Protein AF-0000000085180946 (afdb_homodimer)

Foldseek 3Di:
DQPPVLLVVLLVVLLPDAADAQFDKFKDKDWAAQVQADPVQWRDPVSVVSVLCSRVVSNCVRNPLVVLCVVQVKDKDFPDKDKDFDDTHHHGFMKMKIKGFQWDDFFWTWMKMWIDTPRHTGMIMITTMFMADPVGTDTVVVSCVSSVHDDHTDDHDPVSVVVVVVVVPDDPPDDD/DQPPVLLVVLLVVLLPDAADAQFDKFKDKDWAAQVQADPVQWRDPVSVVSVLCSRVVSNCVRNPNVVLCVVQVKDKDFPDKDKDFDDTHHHGFMKMKIKGFQWDDFFWTWMKMWIDTPRHTGMIMITTMFMADPVGTDTVVVSCVSSVHDDHTDDHDPVSVVVVVVVVPDDPPDDD

Radius of gyration: 19.98 Å; Cα contacts (8 Å, |Δi|>4): 692; chains: 2; bounding box: 43×61×45 Å

InterPro domains:
  IPR029069 HotDog domain superfamily [SSF54637] (25-165)
  IPR051490 THEM6/lcsJ thioesterase [PTHR12475] (3-165)

Organism: NCBI:txid2984134

pLDDT: mean 95.55, std 3.57, range [79.5, 98.88]

Structure (mmCIF, N/CA/C/O backbone):
data_AF-0000000085180946-model_v1
#
loop_
_entity.id
_entity.type
_entity.pdbx_description
1 polymer 'Acyl-CoA thioesterase'
#
loop_
_atom_site.group_PDB
_atom_site.id
_atom_site.type_symbol
_atom_site.label_atom_id
_atom_site.label_alt_id
_atom_site.label_comp_id
_atom_site.label_asym_id
_atom_site.label_entity_id
_atom_site.label_seq_id
_atom_site.pdbx_PDB_ins_code
_atom_site.Cartn_x
_atom_site.Cartn_y
_atom_site.Cartn_z
_atom_site.occupancy
_atom_site.B_iso_or_equiv
_atom_site.auth_seq_id
_atom_site.a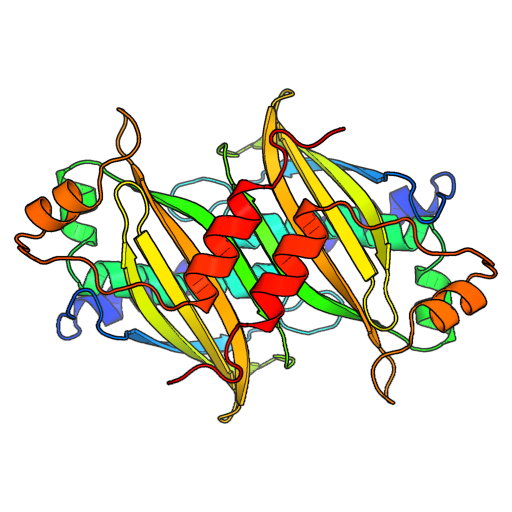uth_comp_id
_atom_site.auth_asym_id
_atom_site.auth_atom_id
_atom_site.pdbx_PDB_model_num
ATOM 1 N N . MET A 1 1 ? 3.531 -6.766 12.969 1 86.31 1 MET A N 1
ATOM 2 C CA . MET A 1 1 ? 4.059 -8.117 12.812 1 86.31 1 MET A CA 1
ATOM 3 C C . MET A 1 1 ? 3.357 -8.844 11.672 1 86.31 1 MET A C 1
ATOM 5 O O . MET A 1 1 ? 2.141 -8.734 11.516 1 86.31 1 MET A O 1
ATOM 9 N N . TYR A 1 2 ? 4.203 -9.57 10.953 1 90.69 2 TYR A N 1
ATOM 10 C CA . TYR A 1 2 ? 3.645 -10.344 9.852 1 90.69 2 TYR A CA 1
ATOM 11 C C . TYR A 1 2 ? 2.785 -11.492 10.375 1 90.69 2 TYR A C 1
ATOM 13 O O . TYR A 1 2 ? 3.109 -12.102 11.391 1 90.69 2 TYR A O 1
ATOM 21 N N . PRO A 1 3 ? 1.676 -11.828 9.75 1 90.44 3 PRO A N 1
ATOM 22 C CA . PRO A 1 3 ? 0.781 -12.867 10.266 1 90.44 3 PRO A CA 1
ATOM 23 C C . PRO A 1 3 ? 1.228 -14.273 9.867 1 90.44 3 PRO A C 1
ATOM 25 O O . PRO A 1 3 ? 0.535 -14.961 9.109 1 90.44 3 PRO A O 1
ATOM 28 N N . PHE A 1 4 ? 2.182 -14.805 10.508 1 88.31 4 PHE A N 1
ATOM 29 C CA . PHE A 1 4 ? 2.824 -16.062 10.148 1 88.31 4 PHE A CA 1
ATOM 30 C C . PHE A 1 4 ? 1.887 -17.234 10.398 1 88.31 4 PHE A C 1
ATOM 32 O O . PHE A 1 4 ? 1.806 -18.156 9.578 1 88.31 4 PHE A O 1
ATOM 39 N N . LEU A 1 5 ? 1.189 -17.188 11.539 1 87.88 5 LEU A N 1
ATOM 40 C CA . LEU A 1 5 ? 0.29 -18.281 11.859 1 87.88 5 LEU A CA 1
ATOM 41 C C . LEU A 1 5 ? -0.871 -18.344 10.875 1 87.88 5 LEU A C 1
ATOM 43 O O . LEU A 1 5 ? -1.225 -19.422 10.391 1 87.88 5 LEU A O 1
ATOM 47 N N . ARG A 1 6 ? -1.476 -17.25 10.523 1 91.12 6 ARG A N 1
ATOM 48 C CA . ARG A 1 6 ? -2.537 -17.188 9.523 1 91.12 6 ARG A CA 1
ATOM 49 C C . ARG A 1 6 ? -2.033 -17.641 8.156 1 91.12 6 ARG A C 1
ATOM 51 O O . ARG A 1 6 ? -2.729 -18.375 7.449 1 91.12 6 ARG A O 1
ATOM 58 N N . MET A 1 7 ? -0.835 -17.203 7.836 1 90.75 7 MET A N 1
ATOM 59 C CA . MET A 1 7 ? -0.252 -17.547 6.543 1 90.75 7 MET A CA 1
ATOM 60 C C . MET A 1 7 ? -0.017 -19.047 6.43 1 90.75 7 MET A C 1
ATOM 62 O O . MET A 1 7 ? -0.354 -19.656 5.414 1 90.75 7 MET A O 1
ATOM 66 N N . THR A 1 8 ? 0.543 -19.625 7.516 1 90.44 8 THR A N 1
ATOM 67 C CA . THR A 1 8 ? 0.804 -21.062 7.523 1 90.44 8 THR A CA 1
ATOM 68 C C . THR A 1 8 ? -0.492 -21.844 7.348 1 90.44 8 THR A C 1
ATOM 70 O O . THR A 1 8 ? -0.536 -22.812 6.59 1 90.44 8 THR A O 1
ATOM 73 N N . LYS A 1 9 ? -1.455 -21.422 8 1 91.31 9 LYS A N 1
ATOM 74 C CA . LYS A 1 9 ? -2.762 -22.062 7.871 1 91.31 9 LYS A CA 1
ATOM 75 C C . LYS A 1 9 ? -3.273 -21.969 6.438 1 91.31 9 LYS A C 1
ATOM 77 O O . LYS A 1 9 ? -3.768 -22.953 5.887 1 91.31 9 LYS A O 1
ATOM 82 N N . GLU A 1 10 ? -3.16 -20.812 5.824 1 89.5 10 GLU A N 1
ATOM 83 C CA . GLU A 1 10 ? -3.645 -20.609 4.461 1 89.5 10 GLU A CA 1
ATOM 84 C C . GLU A 1 10 ? -2.863 -21.453 3.463 1 89.5 10 GLU A C 1
ATOM 86 O O . GLU A 1 10 ? -3.443 -22.016 2.535 1 89.5 10 GLU A O 1
ATOM 91 N N . ILE A 1 11 ? -1.592 -21.516 3.666 1 87.38 11 ILE A N 1
ATOM 92 C CA . ILE A 1 11 ? -0.752 -22.312 2.783 1 87.38 11 ILE A CA 1
ATOM 93 C C . ILE A 1 11 ? -1.135 -23.781 2.906 1 87.38 11 ILE A C 1
ATOM 95 O O . ILE A 1 11 ? -1.273 -24.484 1.9 1 87.38 11 ILE A O 1
ATOM 99 N N . TRP A 1 12 ? -1.367 -24.188 4.113 1 87.25 12 TRP A N 1
ATOM 100 C CA . TRP A 1 12 ? -1.73 -25.562 4.379 1 87.25 12 TRP A CA 1
ATOM 101 C C . TRP A 1 12 ? -3.08 -25.906 3.752 1 87.25 12 TRP A C 1
ATOM 103 O O . TRP A 1 12 ? -3.209 -26.906 3.051 1 87.25 12 TRP A O 1
ATOM 113 N N . THR A 1 13 ? -4.039 -25.094 3.922 1 86.81 13 THR A N 1
ATOM 114 C CA . THR A 1 13 ? -5.379 -25.328 3.393 1 86.81 13 THR A CA 1
ATOM 115 C C . THR A 1 13 ? -5.375 -25.266 1.867 1 86.81 13 THR A C 1
ATOM 117 O O . THR A 1 13 ? -6.066 -26.047 1.209 1 86.81 13 THR A O 1
ATOM 120 N N . SER A 1 14 ? -4.602 -24.406 1.326 1 84.62 14 SER A N 1
ATOM 121 C CA . SER A 1 14 ? -4.57 -24.219 -0.12 1 84.62 14 SER A CA 1
ATOM 122 C C . SER A 1 14 ? -3.807 -25.344 -0.812 1 84.62 14 SER A C 1
ATOM 124 O O . SER A 1 14 ? -4.086 -25.672 -1.967 1 84.62 14 SER A O 1
ATOM 126 N N . SER A 1 15 ? -2.826 -25.875 -0.114 1 80.19 15 SER A N 1
ATOM 127 C CA . SER A 1 15 ? -2.07 -27 -0.669 1 80.19 15 SER A CA 1
ATOM 128 C C . SER A 1 15 ? -2.953 -28.234 -0.848 1 80.19 15 SER A C 1
ATOM 130 O O . SER A 1 15 ? -2.641 -29.109 -1.647 1 80.19 15 SER A O 1
ATOM 132 N N . ARG A 1 16 ? -4.082 -28.266 -0.203 1 84.81 16 ARG A N 1
ATOM 133 C CA . ARG A 1 16 ? -4.996 -29.406 -0.261 1 84.81 16 ARG A CA 1
ATOM 134 C C . ARG A 1 16 ? -6.191 -29.094 -1.158 1 84.81 16 ARG A C 1
ATOM 136 O O . ARG A 1 16 ? -7.023 -29.969 -1.408 1 84.81 16 ARG A O 1
ATOM 143 N N . ALA A 1 17 ? -6.168 -27.891 -1.656 1 88.88 17 ALA A N 1
ATOM 144 C CA . ALA A 1 17 ? -7.285 -27.469 -2.494 1 88.88 17 ALA A CA 1
ATOM 145 C C . ALA A 1 17 ? -7.027 -27.812 -3.961 1 88.88 17 ALA A C 1
ATOM 147 O O . ALA A 1 17 ? -5.902 -28.141 -4.34 1 88.88 17 ALA A O 1
ATOM 148 N N . GLU A 1 18 ? -8.062 -27.844 -4.734 1 92.56 18 GLU A N 1
ATOM 149 C CA . GLU A 1 18 ? -7.941 -28.078 -6.172 1 92.56 18 GLU A CA 1
ATOM 150 C C . GLU A 1 18 ? -7.039 -27.031 -6.824 1 92.56 18 GLU A C 1
ATOM 152 O O . GLU A 1 18 ? -7.098 -25.859 -6.488 1 92.56 18 GLU A O 1
ATOM 157 N N . PRO A 1 19 ? -6.227 -27.484 -7.723 1 94 19 PRO A N 1
ATOM 158 C CA . PRO A 1 19 ? -5.371 -26.531 -8.43 1 94 19 PRO A CA 1
ATOM 159 C C . PRO A 1 19 ? -6.172 -25.484 -9.203 1 94 19 PRO A C 1
ATOM 161 O O . PRO A 1 19 ? -7.305 -25.75 -9.617 1 94 19 PRO A O 1
ATOM 164 N N . LEU A 1 20 ? -5.559 -24.359 -9.375 1 95.94 20 LEU A N 1
ATOM 165 C CA . LEU A 1 20 ? -6.168 -23.266 -10.117 1 95.94 20 LEU A CA 1
ATOM 166 C C . LEU A 1 20 ? -5.391 -22.984 -11.398 1 95.94 20 LEU A C 1
ATOM 168 O O . LEU A 1 20 ? -4.184 -23.234 -11.469 1 95.94 20 LEU A O 1
ATOM 172 N N . GLY A 1 21 ? -6.125 -22.484 -12.406 1 95.12 21 GLY A N 1
ATOM 173 C CA . GLY A 1 21 ? -5.445 -21.922 -13.555 1 95.12 21 GLY A CA 1
ATOM 174 C C . GLY A 1 21 ? -4.766 -20.594 -13.258 1 95.12 21 GLY A C 1
ATOM 175 O O . GLY A 1 21 ? -5.051 -19.969 -12.234 1 95.12 21 GLY A O 1
ATOM 176 N N . ILE A 1 22 ? -3.971 -20.188 -14.141 1 94.5 22 ILE A N 1
ATOM 177 C CA . ILE A 1 22 ? -3.109 -19.031 -13.93 1 94.5 22 ILE A CA 1
ATOM 178 C C . ILE A 1 22 ? -3.963 -17.766 -13.75 1 94.5 22 ILE A C 1
ATOM 180 O O . ILE A 1 22 ? -3.582 -16.859 -13.023 1 94.5 22 ILE A O 1
ATOM 184 N N . THR A 1 23 ? -5.141 -17.688 -14.375 1 96.12 23 THR A N 1
ATOM 185 C CA . THR A 1 23 ? -5.957 -16.484 -14.289 1 96.12 23 THR A CA 1
ATOM 186 C C . THR A 1 23 ? -7.203 -16.734 -13.438 1 96.12 23 THR A C 1
ATOM 188 O O . THR A 1 23 ? -8.133 -15.922 -13.438 1 96.12 23 THR A O 1
ATOM 191 N N . ASP A 1 24 ? -7.309 -17.938 -12.844 1 97.12 24 ASP A N 1
ATOM 192 C CA . ASP A 1 24 ? -8.438 -18.234 -11.961 1 97.12 24 ASP A CA 1
ATOM 193 C C . ASP A 1 24 ? -8.383 -17.391 -10.695 1 97.12 24 ASP A C 1
ATOM 195 O O . ASP A 1 24 ? -7.332 -16.844 -10.344 1 97.12 24 ASP A O 1
ATOM 199 N N . THR A 1 25 ? -9.508 -17.281 -10.031 1 97.88 25 THR A N 1
ATOM 200 C CA . THR A 1 25 ? -9.625 -16.469 -8.82 1 97.88 25 THR A CA 1
ATOM 201 C C . THR A 1 25 ? -9.516 -17.344 -7.57 1 97.88 25 THR A C 1
ATOM 203 O O . THR A 1 25 ? -10.172 -18.375 -7.473 1 97.88 25 THR A O 1
ATOM 206 N N . HIS A 1 26 ? -8.625 -17.016 -6.688 1 97.62 26 HIS A N 1
ATOM 207 C CA . HIS A 1 26 ? -8.57 -17.594 -5.355 1 97.62 26 HIS A CA 1
ATOM 208 C C . HIS A 1 26 ? -9.359 -16.766 -4.352 1 97.62 26 HIS A C 1
ATOM 210 O O . HIS A 1 26 ? -9.18 -15.547 -4.273 1 97.62 26 HIS A O 1
ATOM 216 N N . VAL A 1 27 ? -10.234 -17.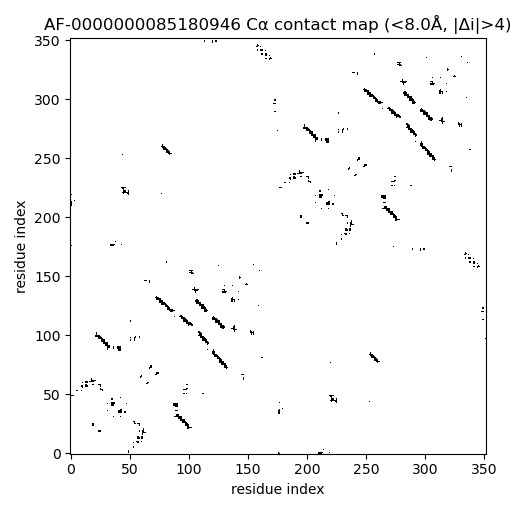422 -3.596 1 97.12 27 VAL A N 1
ATOM 217 C CA . VAL A 1 27 ? -11.047 -16.734 -2.592 1 97.12 27 VAL A CA 1
ATOM 218 C C . VAL A 1 27 ? -10.648 -17.219 -1.195 1 97.12 27 VAL A C 1
ATOM 220 O O . VAL A 1 27 ? -10.539 -18.422 -0.947 1 97.12 27 VAL A O 1
ATOM 223 N N . SER A 1 28 ? -10.344 -16.312 -0.325 1 96.69 28 SER A N 1
ATOM 224 C CA . SER A 1 28 ? -10.047 -16.641 1.064 1 96.69 28 SER A CA 1
ATOM 225 C C . SER A 1 28 ? -10.852 -15.781 2.025 1 96.69 28 SER A C 1
ATOM 227 O O . SER A 1 28 ? -11.375 -14.727 1.636 1 96.69 28 SER A O 1
ATOM 229 N N . HIS A 1 29 ? -10.977 -16.234 3.236 1 97 29 HIS A N 1
ATOM 230 C CA . HIS A 1 29 ? -11.742 -15.562 4.27 1 97 29 HIS A CA 1
ATOM 231 C C . HIS A 1 29 ? -10.906 -15.328 5.523 1 97 29 HIS A C 1
ATOM 233 O O . HIS A 1 29 ? -10.156 -16.219 5.945 1 97 29 HIS A O 1
ATO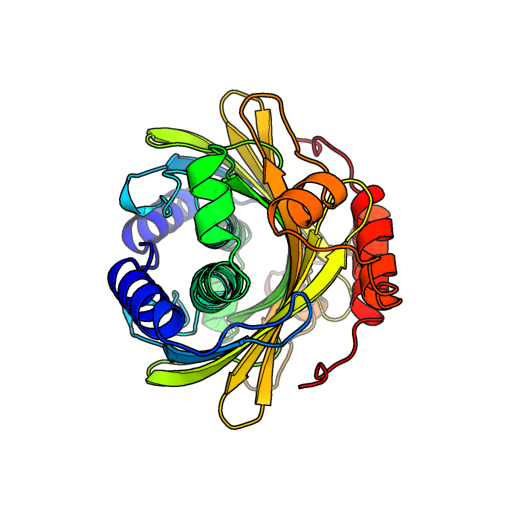M 239 N N . HIS A 1 30 ? -11.047 -14.133 6.02 1 97.5 30 HIS A N 1
ATOM 240 C CA . HIS A 1 30 ? -10.258 -13.766 7.191 1 97.5 30 HIS A CA 1
ATOM 241 C C . HIS A 1 30 ? -11.07 -12.891 8.148 1 97.5 30 HIS A C 1
ATOM 243 O O . HIS A 1 30 ? -12.117 -12.359 7.77 1 97.5 30 HIS A O 1
ATOM 249 N N . ILE A 1 31 ? -10.586 -12.82 9.367 1 97.25 31 ILE A N 1
ATOM 250 C CA . ILE A 1 31 ? -11.18 -11.961 10.383 1 97.25 31 ILE A CA 1
ATOM 251 C C . ILE A 1 31 ? -10.203 -10.844 10.758 1 97.25 31 ILE A C 1
ATOM 253 O O . ILE A 1 31 ? -9 -11.094 10.906 1 97.25 31 ILE A O 1
ATOM 257 N N . CYS A 1 32 ? -10.742 -9.625 10.805 1 97.25 32 CYS A N 1
ATOM 258 C CA . CYS A 1 32 ? -9.945 -8.508 11.289 1 97.25 32 CYS A CA 1
ATOM 259 C C . CYS A 1 32 ? -9.812 -8.555 12.805 1 97.25 32 CYS A C 1
ATOM 261 O O . CYS A 1 32 ? -10.781 -8.312 13.531 1 97.25 32 CYS A O 1
ATOM 263 N N . TRP A 1 33 ? -8.617 -8.797 13.273 1 95.5 33 TRP A N 1
ATOM 264 C CA . TRP A 1 33 ? -8.375 -8.961 14.703 1 95.5 33 TRP A CA 1
ATOM 265 C C . TRP A 1 33 ? -7.902 -7.648 15.32 1 95.5 33 TRP A C 1
ATOM 267 O O . TRP A 1 33 ? -7.488 -6.73 14.609 1 95.5 33 TRP A O 1
ATOM 277 N N . PRO A 1 34 ? -7.863 -7.527 16.672 1 93.75 34 PRO A N 1
ATOM 278 C CA . PRO A 1 34 ? -7.484 -6.281 17.344 1 93.75 34 PRO A CA 1
ATOM 279 C C . PRO A 1 34 ? -6.078 -5.816 16.969 1 93.75 34 PRO A C 1
ATOM 281 O O . PRO A 1 34 ? -5.828 -4.613 16.875 1 93.75 34 PRO A O 1
ATOM 284 N N . TRP A 1 35 ? -5.184 -6.691 16.672 1 91.69 35 TRP A N 1
ATOM 285 C CA . TRP A 1 35 ? -3.799 -6.336 16.375 1 91.69 35 TRP A CA 1
ATOM 286 C C . TRP A 1 35 ? -3.641 -5.914 14.922 1 91.69 35 TRP A C 1
ATOM 288 O O . TRP A 1 35 ? -2.535 -5.59 14.477 1 91.69 35 TRP A O 1
ATOM 298 N N . ASP A 1 36 ? -4.746 -6.008 14.172 1 94 36 ASP A N 1
ATOM 299 C CA . ASP A 1 36 ? -4.742 -5.531 12.797 1 94 36 ASP A CA 1
ATOM 300 C C . ASP A 1 36 ? -5.152 -4.062 12.727 1 94 36 ASP A C 1
ATOM 302 O O . ASP A 1 36 ? -5.145 -3.461 11.648 1 94 36 ASP A O 1
ATOM 306 N N . LEU A 1 37 ? -5.496 -3.467 13.812 1 92.94 37 LEU A N 1
ATOM 307 C CA . LEU A 1 37 ? -6.125 -2.15 13.852 1 92.94 37 LEU A CA 1
ATOM 308 C C . LEU A 1 37 ? -5.086 -1.056 14.062 1 92.94 37 LEU A C 1
ATOM 310 O O . LEU A 1 37 ? -4.02 -1.307 14.625 1 92.94 37 LEU A O 1
ATOM 314 N N . ASP A 1 38 ? -5.387 0.145 13.516 1 91.88 38 ASP A N 1
ATOM 315 C CA . ASP A 1 38 ? -4.52 1.301 13.727 1 91.88 38 ASP A CA 1
ATOM 316 C C . ASP A 1 38 ? -5.066 2.201 14.836 1 91.88 38 ASP A C 1
ATOM 318 O O . ASP A 1 38 ? -5.855 1.757 15.672 1 91.88 38 ASP A O 1
ATOM 322 N N . LEU A 1 39 ? -4.566 3.453 14.914 1 84.62 39 LEU A N 1
ATOM 323 C CA . LEU A 1 39 ? -4.902 4.406 15.969 1 84.62 39 LEU A CA 1
ATOM 324 C C . LEU A 1 39 ? -6.387 4.75 15.938 1 84.62 39 LEU A C 1
ATOM 326 O O . LEU A 1 39 ? -6.965 5.129 16.953 1 84.62 39 LEU A O 1
ATOM 330 N N . TRP A 1 40 ? -7.043 4.637 14.781 1 85.94 40 TRP A N 1
ATOM 331 C CA . TRP A 1 40 ? -8.453 4.965 14.609 1 85.94 40 TRP A CA 1
ATOM 332 C C . TRP A 1 40 ? -9.328 3.723 14.781 1 85.94 40 TRP A C 1
ATOM 334 O O . TRP A 1 40 ? -10.508 3.738 14.438 1 85.94 40 TRP A O 1
ATOM 344 N N . ALA A 1 41 ? -8.734 2.662 15.172 1 89.56 41 ALA A N 1
ATOM 345 C CA . ALA A 1 41 ? -9.414 1.4 15.453 1 89.56 41 ALA A CA 1
ATOM 346 C C . ALA A 1 41 ? -10.047 0.828 14.188 1 89.56 41 ALA A C 1
ATOM 348 O O . ALA A 1 41 ? -11.172 0.311 14.227 1 89.56 41 ALA A O 1
ATOM 349 N N . GLU A 1 42 ? -9.445 1.045 13.148 1 93.81 42 GLU A N 1
ATOM 350 C CA . GLU A 1 42 ? -9.805 0.469 11.852 1 93.81 42 GLU A CA 1
ATOM 351 C C . GLU A 1 42 ? -8.633 -0.293 11.242 1 93.81 42 GLU A C 1
ATOM 353 O O . GLU A 1 42 ? -7.484 -0.106 11.656 1 93.81 42 GLU A O 1
ATOM 358 N N . LEU A 1 43 ? -8.969 -1.146 10.305 1 95.62 43 LEU A N 1
ATOM 359 C CA . LEU A 1 43 ? -7.902 -1.847 9.602 1 95.62 43 LEU A CA 1
ATOM 360 C C . LEU A 1 43 ? -6.945 -0.858 8.945 1 95.62 43 LEU A C 1
ATOM 362 O O . LEU A 1 43 ? -7.363 -0.022 8.141 1 95.62 43 LEU A O 1
ATOM 366 N N . ASN A 1 44 ? -5.711 -0.946 9.328 1 95.19 44 ASN A N 1
ATOM 367 C CA . ASN A 1 44 ? -4.672 -0.066 8.805 1 95.19 44 ASN A CA 1
ATOM 368 C C . ASN A 1 44 ? -4.461 -0.275 7.305 1 95.19 44 ASN A C 1
ATOM 370 O O . ASN A 1 44 ? -4.492 -1.407 6.82 1 95.19 44 ASN A O 1
ATOM 374 N N . ASN A 1 45 ? -4.227 0.868 6.617 1 95.69 45 ASN A N 1
ATOM 375 C CA . ASN A 1 45 ? -4.059 0.785 5.168 1 95.69 45 ASN A CA 1
ATOM 376 C C . ASN A 1 45 ? -2.895 -0.128 4.793 1 95.69 45 ASN A C 1
ATOM 378 O O . ASN A 1 45 ? -2.969 -0.86 3.805 1 95.69 45 ASN A O 1
ATOM 382 N N . GLY A 1 46 ? -1.757 -0.046 5.535 1 97.31 46 GLY A N 1
ATOM 383 C CA . GLY A 1 46 ? -0.645 -0.953 5.305 1 97.31 46 GLY A CA 1
ATOM 384 C C . GLY A 1 46 ? -0.976 -2.398 5.629 1 97.31 46 GLY A C 1
ATOM 385 O O . GLY A 1 46 ? -0.615 -3.307 4.879 1 97.31 46 GLY A O 1
ATOM 386 N N . ARG A 1 47 ? -1.629 -2.572 6.754 1 97.31 47 ARG A N 1
ATOM 387 C CA . ARG A 1 47 ? -2.029 -3.918 7.156 1 97.31 47 ARG A CA 1
ATOM 388 C C . ARG A 1 47 ? -2.947 -4.551 6.113 1 97.31 47 ARG A C 1
ATOM 390 O O . ARG A 1 47 ? -2.889 -5.758 5.883 1 97.31 47 ARG A O 1
ATOM 397 N N . THR A 1 48 ? -3.77 -3.797 5.469 1 98.19 48 THR A N 1
ATOM 398 C CA . THR A 1 48 ? -4.602 -4.289 4.375 1 98.19 48 THR A CA 1
ATOM 399 C C . THR A 1 48 ? -3.756 -5.012 3.334 1 98.19 48 THR A C 1
ATOM 401 O O . THR A 1 48 ? -4.109 -6.105 2.889 1 98.19 48 THR A O 1
ATOM 404 N N . LEU A 1 49 ? -2.623 -4.441 2.93 1 98.19 49 LEU A N 1
ATOM 405 C CA . LEU A 1 49 ? -1.743 -5.062 1.946 1 98.19 49 LEU A CA 1
ATOM 406 C C . LEU A 1 49 ? -1.165 -6.367 2.482 1 98.19 49 LEU A C 1
ATOM 408 O O . LEU A 1 49 ? -1.003 -7.332 1.732 1 98.19 49 LEU A O 1
ATOM 412 N N . THR A 1 50 ? -0.839 -6.363 3.775 1 97.06 50 THR A N 1
ATOM 413 C CA . THR A 1 50 ? -0.341 -7.586 4.398 1 97.06 50 THR A CA 1
ATOM 414 C C . THR A 1 50 ? -1.393 -8.688 4.34 1 97.06 50 THR A C 1
ATOM 416 O O . THR A 1 50 ? -1.069 -9.852 4.074 1 97.06 50 THR A O 1
ATOM 419 N N . LEU A 1 51 ? -2.621 -8.289 4.59 1 97.5 51 LEU A N 1
ATOM 420 C CA . LEU A 1 51 ? -3.693 -9.273 4.508 1 97.5 51 LEU A CA 1
ATOM 421 C C . LEU A 1 51 ? -3.881 -9.758 3.07 1 97.5 51 LEU A C 1
ATOM 423 O O . LEU A 1 51 ? -4.223 -10.914 2.838 1 97.5 51 LEU A O 1
ATOM 427 N N . PHE A 1 52 ? -3.68 -8.891 2.121 1 98.38 52 PHE A N 1
ATOM 428 C CA . PHE A 1 52 ? -3.738 -9.297 0.723 1 98.38 52 PHE A CA 1
ATOM 429 C C . PHE A 1 52 ? -2.721 -10.398 0.437 1 98.38 52 PHE A C 1
ATOM 431 O O . PHE A 1 52 ? -2.941 -11.242 -0.432 1 98.38 52 PHE A O 1
ATOM 438 N N . ASP A 1 53 ? -1.581 -10.445 1.14 1 97.06 53 ASP A N 1
ATOM 439 C CA . ASP A 1 53 ? -0.619 -11.539 1.01 1 97.06 53 ASP A CA 1
ATOM 440 C C . ASP A 1 53 ? -1.271 -12.883 1.313 1 97.06 53 ASP A C 1
ATOM 442 O O . ASP A 1 53 ? -0.909 -13.906 0.72 1 97.06 53 ASP A O 1
ATOM 446 N N . LEU A 1 54 ? -2.23 -12.875 2.23 1 96.44 54 LEU A N 1
ATOM 447 C CA . LEU A 1 54 ? -2.898 -14.109 2.643 1 96.44 54 LEU A CA 1
ATOM 448 C C . LEU A 1 54 ? -3.748 -14.672 1.509 1 96.44 54 LEU A C 1
ATOM 450 O O . LEU A 1 54 ? -4.16 -15.828 1.554 1 96.44 54 LEU A O 1
ATOM 454 N N . GLY A 1 55 ? -4.074 -13.859 0.545 1 96.75 55 GLY A N 1
ATOM 455 C CA . GLY A 1 55 ? -4.738 -14.328 -0.662 1 96.75 55 GLY A CA 1
ATOM 456 C C . GLY A 1 55 ? -3.771 -14.656 -1.782 1 96.75 55 GLY A C 1
ATOM 457 O O . GLY A 1 55 ? -3.91 -15.695 -2.441 1 96.75 55 GLY A O 1
ATOM 458 N N . ARG A 1 56 ? -2.818 -13.852 -1.948 1 95.81 56 ARG A N 1
ATOM 459 C CA . ARG A 1 56 ? -1.922 -13.922 -3.098 1 95.81 56 ARG A CA 1
ATOM 460 C C . ARG A 1 56 ? -0.983 -15.117 -2.988 1 95.81 56 ARG A C 1
ATOM 462 O O . ARG A 1 56 ? -0.686 -15.773 -3.988 1 95.81 56 ARG A O 1
ATOM 469 N N . ILE A 1 57 ? -0.409 -15.367 -1.792 1 94.38 57 ILE A N 1
ATOM 470 C CA . ILE A 1 57 ? 0.585 -16.422 -1.626 1 94.38 57 ILE A CA 1
ATOM 471 C C . ILE A 1 57 ? -0.075 -17.781 -1.808 1 94.38 57 ILE A C 1
ATOM 473 O O . ILE A 1 57 ? 0.396 -18.609 -2.596 1 94.38 57 ILE A O 1
ATOM 477 N N . PRO A 1 58 ? -1.205 -18.031 -1.147 1 95.56 58 PRO A N 1
ATOM 478 C CA . PRO A 1 58 ? -1.901 -19.281 -1.427 1 95.56 58 PRO A CA 1
ATOM 479 C C . PRO A 1 58 ? -2.281 -19.438 -2.898 1 95.56 58 PRO A C 1
ATOM 481 O O . PRO A 1 58 ? -2.248 -20.547 -3.438 1 95.56 58 PRO A O 1
ATOM 484 N N . LEU A 1 59 ? -2.711 -18.359 -3.545 1 96.12 59 LEU A N 1
ATOM 485 C CA . LEU A 1 59 ? -2.979 -18.406 -4.977 1 96.12 59 LEU A CA 1
ATOM 486 C C . LEU A 1 59 ? -1.763 -18.922 -5.738 1 96.12 59 LEU A C 1
ATOM 488 O O . LEU A 1 59 ? -1.889 -19.812 -6.59 1 96.12 59 LEU A O 1
ATOM 492 N N . ALA A 1 60 ? -0.607 -18.391 -5.449 1 93.62 60 ALA A N 1
ATOM 493 C CA . ALA A 1 60 ? 0.634 -18.797 -6.098 1 93.62 60 ALA A CA 1
ATOM 494 C C . ALA A 1 60 ? 0.898 -20.297 -5.871 1 93.62 60 ALA A C 1
ATOM 496 O O . ALA A 1 60 ? 1.372 -20.984 -6.773 1 93.62 60 ALA A O 1
ATOM 497 N N . MET A 1 61 ? 0.55 -20.781 -4.699 1 92.94 61 MET A N 1
ATOM 498 C CA . MET A 1 61 ? 0.726 -22.203 -4.395 1 92.94 61 MET A CA 1
ATOM 499 C C . MET A 1 61 ? -0.24 -23.047 -5.207 1 92.94 61 MET A C 1
ATOM 501 O O . MET A 1 61 ? 0.146 -24.094 -5.742 1 92.94 61 MET A O 1
ATOM 505 N N . ARG A 1 62 ? -1.401 -22.594 -5.312 1 95.5 62 ARG A N 1
ATOM 506 C CA . ARG A 1 62 ? -2.445 -23.375 -5.969 1 95.5 62 ARG A CA 1
ATOM 507 C C . ARG A 1 62 ? -2.199 -23.469 -7.473 1 95.5 62 ARG A C 1
ATOM 509 O O . ARG A 1 62 ? -2.648 -24.406 -8.125 1 95.5 62 ARG A O 1
ATOM 516 N N . ILE A 1 63 ? -1.503 -22.562 -8.016 1 95 63 ILE A N 1
ATOM 517 C CA . ILE A 1 63 ? -1.227 -22.609 -9.445 1 95 63 ILE A CA 1
ATOM 518 C C . ILE A 1 63 ? 0.082 -23.359 -9.688 1 95 63 ILE A C 1
ATOM 520 O O . ILE A 1 63 ? 0.545 -23.469 -10.828 1 95 63 ILE A O 1
ATOM 524 N N . GLY A 1 64 ? 0.797 -23.797 -8.609 1 93.31 64 GLY A N 1
ATOM 525 C CA . GLY A 1 64 ? 1.996 -24.609 -8.719 1 93.31 64 GLY A CA 1
ATOM 526 C C . GLY A 1 64 ? 3.277 -23.797 -8.664 1 93.31 64 GLY A C 1
ATOM 527 O O . GLY A 1 64 ? 4.375 -24.359 -8.766 1 93.31 64 GLY A O 1
ATOM 528 N N . LEU A 1 65 ? 3.162 -22.547 -8.477 1 94.12 65 LEU A N 1
ATOM 529 C CA . LEU A 1 65 ? 4.32 -21.656 -8.508 1 94.12 65 LEU A CA 1
ATOM 530 C C . LEU A 1 65 ? 5.242 -21.922 -7.32 1 94.12 65 LEU A C 1
ATOM 532 O O . LEU A 1 65 ? 6.461 -21.797 -7.434 1 94.12 65 LEU A O 1
ATOM 536 N N . GLY A 1 66 ? 4.676 -22.297 -6.242 1 91.31 66 GLY A N 1
ATOM 537 C CA . GLY A 1 66 ? 5.48 -22.562 -5.062 1 91.31 66 GLY A CA 1
ATOM 538 C C . GLY A 1 66 ? 6.57 -23.594 -5.309 1 91.31 66 GLY A C 1
ATOM 539 O O . GLY A 1 66 ? 7.727 -23.375 -4.941 1 91.31 66 GLY A O 1
ATOM 540 N N . GLY A 1 67 ? 6.176 -24.703 -5.922 1 92.19 67 GLY A N 1
ATOM 541 C CA . GLY A 1 67 ? 7.145 -25.734 -6.254 1 92.19 67 GLY A CA 1
ATOM 542 C C . GLY A 1 67 ? 8.234 -25.25 -7.195 1 92.19 67 GLY A C 1
ATOM 543 O O . GLY A 1 67 ? 9.406 -25.578 -7.016 1 92.19 67 GLY A O 1
ATOM 544 N N . VAL A 1 68 ? 7.891 -24.469 -8.109 1 95.56 68 VAL A N 1
ATOM 545 C CA . VAL A 1 68 ? 8.828 -23.938 -9.094 1 95.56 68 VAL A CA 1
ATOM 546 C C . VAL A 1 68 ? 9.812 -22.984 -8.414 1 95.56 68 VAL A C 1
ATOM 548 O O . VAL A 1 68 ? 11.023 -23.062 -8.648 1 95.56 68 VAL A O 1
ATOM 551 N N . LEU A 1 69 ? 9.273 -22.094 -7.645 1 94.56 69 LEU A N 1
ATOM 552 C CA . LEU A 1 69 ? 10.117 -21.156 -6.922 1 94.56 69 LEU A CA 1
ATOM 553 C C . LEU A 1 69 ? 11.172 -21.875 -6.102 1 94.56 69 LEU A C 1
ATOM 555 O O . LEU A 1 69 ? 12.344 -21.484 -6.098 1 94.56 69 LEU A O 1
ATOM 559 N N . ARG A 1 70 ? 10.797 -22.938 -5.48 1 93.25 70 ARG A N 1
ATOM 560 C CA . ARG A 1 70 ? 11.711 -23.703 -4.637 1 93.25 70 ARG A CA 1
ATOM 561 C C . ARG A 1 70 ? 12.766 -24.406 -5.48 1 93.25 70 ARG A C 1
ATOM 563 O O . ARG A 1 70 ? 13.961 -24.312 -5.191 1 93.25 70 ARG A O 1
ATOM 570 N N . ARG A 1 71 ? 12.359 -25.062 -6.496 1 96.12 71 ARG A N 1
ATOM 571 C CA . ARG A 1 71 ? 13.25 -25.859 -7.336 1 96.12 71 ARG A CA 1
ATOM 572 C C . ARG A 1 71 ? 14.273 -24.969 -8.047 1 96.12 71 ARG A C 1
ATOM 574 O O . ARG A 1 71 ? 15.438 -25.359 -8.195 1 96.12 71 ARG A O 1
ATOM 581 N N . LYS A 1 72 ? 13.836 -23.781 -8.406 1 97.06 72 LYS A N 1
ATOM 582 C CA . LYS A 1 72 ? 14.68 -22.922 -9.227 1 97.06 72 LYS A CA 1
ATOM 583 C C . LYS A 1 72 ? 15.375 -21.859 -8.375 1 97.06 72 LYS A C 1
ATOM 585 O O . LYS A 1 72 ? 16.188 -21.078 -8.875 1 97.06 72 LYS A O 1
ATOM 590 N N . ARG A 1 73 ? 15.031 -21.812 -7.109 1 95 73 ARG A N 1
ATOM 591 C CA . ARG A 1 73 ? 15.547 -20.812 -6.184 1 95 73 ARG A CA 1
ATOM 592 C C . ARG A 1 73 ? 15.156 -19.406 -6.637 1 95 73 ARG A C 1
ATOM 594 O O . ARG A 1 73 ? 16 -18.5 -6.68 1 95 73 ARG A O 1
ATOM 601 N N . TRP A 1 74 ? 13.953 -19.297 -7.133 1 95.88 74 TRP A N 1
ATOM 602 C CA . TRP A 1 74 ? 13.367 -18.016 -7.504 1 95.88 74 TRP A CA 1
ATOM 603 C C . TRP A 1 74 ? 12.57 -17.422 -6.344 1 95.88 74 TRP A C 1
ATOM 605 O O . TRP A 1 74 ? 12.344 -18.094 -5.336 1 95.88 74 TRP A O 1
ATOM 615 N N . ALA A 1 75 ? 12.289 -16.156 -6.406 1 93.44 75 ALA A N 1
ATOM 616 C CA . ALA A 1 75 ? 11.469 -15.453 -5.426 1 93.44 75 ALA A CA 1
ATOM 617 C C . ALA A 1 75 ? 10.477 -14.516 -6.109 1 93.44 75 ALA A C 1
ATOM 619 O O . ALA A 1 75 ? 10.664 -14.148 -7.273 1 93.44 75 ALA A O 1
ATOM 620 N N . ILE A 1 76 ? 9.43 -14.227 -5.406 1 94.38 76 ILE A N 1
ATOM 621 C CA . ILE A 1 76 ? 8.477 -13.234 -5.895 1 94.38 76 ILE A CA 1
ATOM 622 C C . ILE A 1 76 ? 8.719 -11.898 -5.199 1 94.38 76 ILE A C 1
ATOM 624 O O . ILE A 1 76 ? 8.961 -11.852 -3.99 1 94.38 76 ILE A O 1
ATOM 628 N N . THR A 1 77 ? 8.688 -10.852 -5.945 1 94.94 77 THR A N 1
ATOM 629 C CA . THR A 1 77 ? 8.852 -9.516 -5.371 1 94.94 77 THR A CA 1
ATOM 630 C C . THR A 1 77 ? 7.754 -8.578 -5.867 1 94.94 77 THR A C 1
ATOM 632 O O . THR A 1 77 ? 7.172 -8.805 -6.93 1 94.94 77 THR A O 1
ATOM 635 N N . VAL A 1 78 ? 7.418 -7.645 -5.027 1 97.62 78 VAL A N 1
ATOM 636 C CA . VAL A 1 78 ? 6.469 -6.602 -5.391 1 97.62 78 VAL A CA 1
ATOM 637 C C . VAL A 1 78 ? 7.219 -5.375 -5.906 1 97.62 78 VAL A C 1
ATOM 639 O O . VAL A 1 78 ? 8.055 -4.812 -5.199 1 97.62 78 VAL A O 1
ATOM 642 N N . ALA A 1 79 ? 6.91 -4.977 -7.105 1 98.12 79 ALA A N 1
ATOM 643 C CA . ALA A 1 79 ? 7.578 -3.832 -7.723 1 98.12 79 ALA A CA 1
ATOM 644 C C . ALA A 1 79 ? 6.746 -2.562 -7.559 1 98.12 79 ALA A C 1
ATOM 646 O O . ALA A 1 79 ? 7.266 -1.452 -7.684 1 98.12 79 ALA A O 1
ATOM 647 N N . GLY A 1 80 ? 5.477 -2.715 -7.336 1 98.56 80 GLY A N 1
ATOM 648 C CA . GLY A 1 80 ? 4.59 -1.576 -7.152 1 98.56 80 GLY A CA 1
ATOM 649 C C . GLY A 1 80 ? 3.137 -1.972 -6.973 1 98.56 80 GLY A C 1
ATOM 650 O O . GLY A 1 80 ? 2.77 -3.127 -7.203 1 98.56 80 GLY A O 1
ATOM 651 N N . ASN A 1 81 ? 2.354 -1.065 -6.543 1 98.81 81 ASN A N 1
ATOM 652 C CA . ASN A 1 81 ? 0.917 -1.292 -6.426 1 98.81 81 ASN A CA 1
ATOM 653 C C . ASN A 1 81 ? 0.141 0.022 -6.406 1 98.81 81 ASN A C 1
ATOM 655 O O . ASN A 1 81 ? 0.731 1.094 -6.258 1 98.81 81 ASN A O 1
ATOM 659 N N . THR A 1 82 ? -1.087 -0.02 -6.652 1 98.88 82 THR A N 1
ATOM 660 C CA . THR A 1 82 ? -2.053 1.054 -6.441 1 98.88 82 THR A CA 1
ATOM 661 C C . THR A 1 82 ? -3.311 0.523 -5.758 1 98.88 82 THR A C 1
ATOM 663 O O . THR A 1 82 ? -3.844 -0.517 -6.152 1 98.88 82 THR A O 1
ATOM 666 N N . VAL A 1 83 ? -3.713 1.186 -4.719 1 98.81 83 VAL A N 1
ATOM 667 C CA . VAL A 1 83 ? -4.832 0.71 -3.914 1 98.81 83 VAL A CA 1
ATOM 668 C C . VAL A 1 83 ? -5.887 1.81 -3.793 1 98.81 83 VAL A C 1
ATOM 670 O O . VAL A 1 83 ? -5.547 2.99 -3.68 1 98.81 83 VAL A O 1
ATOM 673 N N . ARG A 1 84 ? -7.105 1.417 -3.914 1 98.69 84 ARG A N 1
ATOM 674 C CA . ARG A 1 84 ? -8.266 2.25 -3.617 1 98.69 84 ARG A CA 1
ATOM 675 C C . ARG A 1 84 ? -8.984 1.765 -2.359 1 98.69 84 ARG A C 1
ATOM 677 O O . ARG A 1 84 ? -9.281 0.576 -2.23 1 98.69 84 ARG A O 1
ATOM 684 N N . TYR A 1 85 ? -9.156 2.652 -1.376 1 98.19 85 TYR A N 1
ATOM 685 C CA . TYR A 1 85 ? -9.906 2.373 -0.158 1 98.19 85 TYR A CA 1
ATOM 686 C C . TYR A 1 85 ? -11.242 3.119 -0.155 1 98.19 85 TYR A C 1
ATOM 688 O O . TYR A 1 85 ? -11.281 4.328 -0.397 1 98.19 85 TYR A O 1
ATOM 696 N N . ARG A 1 86 ? -12.336 2.402 0.208 1 96.69 86 ARG A N 1
ATOM 697 C CA . ARG A 1 86 ? -13.625 3.086 0.13 1 96.69 86 ARG A CA 1
ATOM 698 C C . ARG A 1 86 ? -14.453 2.84 1.387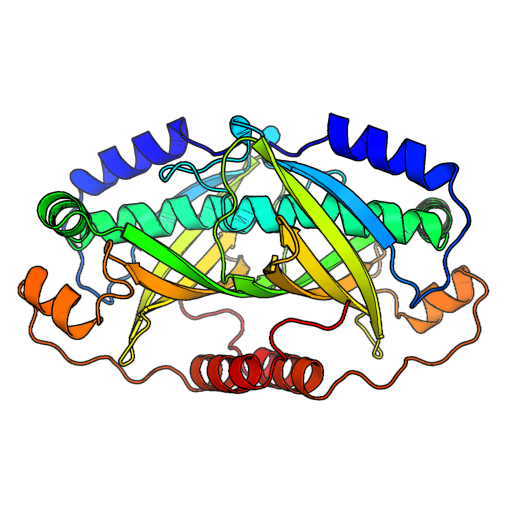 1 96.69 86 ARG A C 1
ATOM 700 O O . ARG A 1 86 ? -15.289 3.664 1.757 1 96.69 86 ARG A O 1
ATOM 707 N N . ARG A 1 87 ? -14.273 1.729 2.049 1 96 87 ARG A N 1
ATOM 708 C CA . ARG A 1 87 ? -15.039 1.415 3.25 1 96 87 ARG A CA 1
ATOM 709 C C . ARG A 1 87 ? -14.125 0.957 4.379 1 96 87 ARG A C 1
ATOM 711 O O . ARG A 1 87 ? -13.102 0.318 4.133 1 96 87 ARG A O 1
ATOM 718 N N . ARG A 1 88 ? -14.594 1.254 5.52 1 94.12 88 ARG A N 1
ATOM 719 C CA . ARG A 1 88 ? -13.82 0.893 6.703 1 94.12 88 ARG A CA 1
ATOM 720 C C . ARG A 1 88 ? -14.023 -0.575 7.062 1 94.12 88 ARG A C 1
ATOM 722 O O . ARG A 1 88 ? -15.102 -1.126 6.863 1 94.12 88 ARG A O 1
ATOM 729 N N . VAL A 1 89 ? -12.961 -1.17 7.469 1 97.38 89 VAL A N 1
ATOM 730 C CA . VAL A 1 89 ? -13 -2.492 8.086 1 97.38 89 VAL A CA 1
ATOM 731 C C . VAL A 1 89 ? -12.656 -2.381 9.562 1 97.38 89 VAL A C 1
ATOM 733 O O . VAL A 1 89 ? -11.664 -1.744 9.93 1 97.38 89 VAL A O 1
ATOM 736 N N . ARG A 1 90 ? -13.523 -2.914 10.414 1 96.25 90 ARG A N 1
ATOM 737 C CA . ARG A 1 90 ? -13.391 -2.727 11.852 1 96.25 90 ARG A CA 1
ATOM 738 C C . ARG A 1 90 ? -13.141 -4.055 12.562 1 96.25 90 ARG A C 1
ATOM 740 O O . ARG A 1 90 ? -13.047 -5.098 11.914 1 96.25 90 ARG A O 1
ATOM 747 N N . MET A 1 91 ? -13 -3.93 13.828 1 96.19 91 MET A N 1
ATOM 748 C CA . MET A 1 91 ? -12.68 -5.082 14.672 1 96.19 91 MET A CA 1
ATOM 749 C C . MET A 1 91 ? -13.719 -6.184 14.5 1 96.19 91 MET A C 1
ATOM 751 O O . MET A 1 91 ? -14.922 -5.922 14.555 1 96.19 91 MET A O 1
ATOM 755 N N . PHE A 1 92 ? -13.227 -7.348 14.148 1 97.12 92 PHE A N 1
ATOM 756 C CA . PHE A 1 92 ? -13.961 -8.609 14.086 1 97.12 92 PHE A CA 1
ATOM 757 C C . PHE A 1 92 ? -14.789 -8.695 12.812 1 97.12 92 PHE A C 1
ATOM 759 O O . PHE A 1 92 ? -15.555 -9.641 12.625 1 97.12 92 PHE A O 1
ATOM 766 N N . ASP A 1 93 ? -14.656 -7.719 12.023 1 98 93 ASP A N 1
ATOM 767 C CA . ASP A 1 93 ? -15.273 -7.871 10.711 1 98 93 ASP A CA 1
ATOM 768 C C . ASP A 1 93 ? -14.727 -9.102 9.984 1 98 93 ASP A C 1
ATOM 770 O O . ASP A 1 93 ? -13.523 -9.367 10.023 1 98 93 ASP A O 1
ATOM 774 N N . ARG A 1 94 ? -15.578 -9.914 9.375 1 98.25 94 ARG A N 1
ATOM 775 C CA . ARG A 1 94 ? -15.18 -10.961 8.445 1 98.25 94 ARG A CA 1
ATOM 776 C C . ARG A 1 94 ? -15.008 -10.406 7.035 1 98.25 94 ARG A C 1
ATOM 778 O O . ARG A 1 94 ? -15.891 -9.711 6.527 1 98.25 94 ARG A O 1
ATOM 785 N N . VAL A 1 95 ? -13.859 -10.695 6.48 1 98.31 95 VAL A N 1
ATOM 786 C CA . VAL A 1 95 ? -13.617 -10.164 5.145 1 98.31 95 VAL A CA 1
ATOM 787 C C . VAL A 1 95 ? -13.344 -11.312 4.176 1 98.31 95 VAL A C 1
ATOM 789 O O . VAL A 1 95 ? -12.836 -12.359 4.574 1 98.31 95 VAL A O 1
ATOM 792 N N . GLU A 1 96 ? -13.797 -11.109 2.992 1 98.44 96 GLU A N 1
ATOM 793 C CA . GLU A 1 96 ? -13.508 -11.977 1.853 1 98.44 96 GLU A CA 1
ATOM 794 C C . GLU A 1 96 ? -12.492 -11.32 0.915 1 98.44 96 GLU A C 1
ATOM 796 O O . GLU A 1 96 ? -12.648 -10.164 0.536 1 98.44 96 GLU A O 1
ATOM 801 N N . ILE A 1 97 ? -11.438 -12.055 0.561 1 98.5 97 ILE A N 1
ATOM 802 C CA . ILE A 1 97 ? -10.406 -11.539 -0.329 1 98.5 97 ILE A CA 1
ATOM 803 C C . ILE A 1 97 ? -10.391 -12.336 -1.629 1 98.5 97 ILE A C 1
ATOM 805 O O . ILE A 1 97 ? -10.312 -13.57 -1.608 1 98.5 97 ILE A O 1
ATOM 809 N N . LEU A 1 98 ? -10.555 -11.648 -2.703 1 98.69 98 LEU A N 1
ATOM 810 C CA . LEU A 1 98 ? -10.422 -12.234 -4.035 1 98.69 98 LEU A CA 1
ATOM 811 C C . LEU A 1 98 ? -9.086 -11.852 -4.664 1 98.69 98 LEU A C 1
ATOM 813 O O . LEU A 1 98 ? -8.727 -10.672 -4.703 1 98.69 98 LEU A O 1
ATOM 817 N N . SER A 1 99 ? -8.352 -12.828 -5.121 1 98.38 99 SER A N 1
ATOM 818 C CA . SER A 1 99 ? -7.039 -12.625 -5.734 1 98.38 99 SER A CA 1
ATOM 819 C C . SER A 1 99 ? -6.945 -13.336 -7.082 1 98.38 99 SER A C 1
ATOM 821 O O . SER A 1 99 ? -7.281 -14.516 -7.195 1 98.38 99 SER A O 1
ATOM 823 N N . ARG A 1 100 ? -6.445 -12.641 -8.086 1 98.12 100 ARG A N 1
ATOM 824 C CA . ARG A 1 100 ? -6.281 -13.266 -9.391 1 98.12 100 ARG A CA 1
ATOM 825 C C . ARG A 1 100 ? -5.18 -12.578 -10.188 1 98.12 100 ARG A C 1
ATOM 827 O O . ARG A 1 100 ? -4.926 -11.383 -10.016 1 98.12 100 ARG A O 1
ATOM 834 N N . CYS A 1 101 ? -4.551 -13.297 -11.047 1 98.12 101 CYS A N 1
ATOM 835 C CA . CYS A 1 101 ? -3.66 -12.75 -12.062 1 98.12 101 CYS A CA 1
ATOM 836 C C . CYS A 1 101 ? -4.453 -12.219 -13.258 1 98.12 101 CYS A C 1
ATOM 838 O O . CYS A 1 101 ? -5.301 -12.922 -13.805 1 98.12 101 CYS A O 1
ATOM 840 N N . ILE A 1 102 ? -4.18 -10.992 -13.664 1 98.12 102 ILE A N 1
ATOM 841 C CA . ILE A 1 102 ? -4.996 -10.445 -14.734 1 98.12 102 ILE A CA 1
ATOM 842 C C . ILE A 1 102 ? -4.16 -10.32 -16.016 1 98.12 102 ILE A C 1
ATOM 844 O O . ILE A 1 102 ? -4.676 -9.93 -17.062 1 98.12 102 ILE A O 1
ATOM 848 N N . GLY A 1 103 ? -2.893 -10.617 -15.977 1 98.25 103 GLY A N 1
ATOM 849 C CA . GLY A 1 103 ? -2.021 -10.602 -17.141 1 98.25 103 GLY A CA 1
ATOM 850 C C . GLY A 1 103 ? -0.567 -10.344 -16.781 1 98.25 103 GLY A C 1
ATOM 851 O O . GLY A 1 103 ? -0.217 -10.227 -15.609 1 98.25 103 GLY A O 1
ATOM 852 N N . TRP A 1 104 ? 0.255 -10.359 -17.75 1 98.31 104 TRP A N 1
ATOM 853 C CA . TRP A 1 104 ? 1.686 -10.117 -17.594 1 98.31 104 TRP A CA 1
ATOM 854 C C . TRP A 1 104 ? 2.275 -9.508 -18.859 1 98.31 104 TRP A C 1
ATOM 856 O O . TRP A 1 104 ? 1.685 -9.609 -19.938 1 98.31 104 TRP A O 1
ATOM 866 N N . ASP A 1 105 ? 3.275 -8.805 -18.734 1 97.69 105 ASP A N 1
ATOM 867 C CA . ASP A 1 105 ? 4.066 -8.344 -19.859 1 97.69 105 ASP A CA 1
ATOM 868 C C . ASP A 1 105 ? 5.441 -9 -19.891 1 97.69 105 ASP A C 1
ATOM 870 O O . ASP A 1 105 ? 5.598 -10.141 -19.438 1 97.69 105 ASP A O 1
ATOM 874 N N . ALA A 1 106 ? 6.422 -8.383 -20.5 1 96.88 106 ALA A N 1
ATOM 875 C CA . ALA A 1 106 ? 7.723 -9.016 -20.688 1 96.88 106 ALA A CA 1
ATOM 876 C C . ALA A 1 106 ? 8.469 -9.156 -19.359 1 96.88 106 ALA A C 1
ATOM 878 O O . ALA A 1 106 ? 9.352 -10 -19.219 1 96.88 106 ALA A O 1
ATOM 879 N N . ARG A 1 107 ? 8.086 -8.344 -18.359 1 97.5 107 ARG A N 1
ATOM 880 C CA . ARG A 1 107 ? 8.906 -8.297 -17.156 1 97.5 107 ARG A CA 1
ATOM 881 C C . ARG A 1 107 ? 8.07 -8.562 -15.906 1 97.5 107 ARG A C 1
ATOM 883 O O . ARG A 1 107 ? 8.578 -9.086 -14.906 1 97.5 107 ARG A O 1
ATOM 890 N N . PHE A 1 108 ? 6.801 -8.156 -15.977 1 98.38 108 PHE A N 1
ATOM 891 C CA . PHE A 1 108 ? 6.027 -8.109 -14.734 1 98.38 108 PHE A CA 1
ATOM 892 C C . PHE A 1 108 ? 4.746 -8.922 -14.867 1 98.38 108 PHE A C 1
ATOM 894 O O . PHE A 1 108 ? 4.242 -9.125 -15.977 1 98.38 108 PHE A O 1
ATOM 901 N N . ILE A 1 109 ? 4.309 -9.445 -13.797 1 98.38 109 ILE A N 1
ATOM 902 C CA . ILE A 1 109 ? 3.01 -10.086 -13.633 1 98.38 109 ILE A CA 1
ATOM 903 C C . ILE A 1 109 ? 2.076 -9.164 -12.844 1 98.38 109 ILE A C 1
ATOM 905 O O . ILE A 1 109 ? 2.451 -8.633 -11.797 1 98.38 109 ILE A O 1
ATOM 909 N N . TYR A 1 110 ? 0.853 -8.969 -13.344 1 98.75 110 TYR A N 1
ATOM 910 C CA . TYR A 1 110 ? -0.102 -8.047 -12.734 1 98.75 110 TYR A CA 1
ATOM 911 C C . TYR A 1 110 ? -1.242 -8.812 -12.07 1 98.75 110 TYR A C 1
ATOM 913 O O . TYR A 1 110 ? -1.888 -9.648 -12.703 1 98.75 110 TYR A O 1
ATOM 921 N N . MET A 1 111 ? -1.455 -8.477 -10.789 1 98.44 111 MET A N 1
ATOM 922 C CA . MET A 1 111 ? -2.494 -9.125 -9.992 1 98.44 111 MET A CA 1
ATOM 923 C C . MET A 1 111 ? -3.533 -8.109 -9.531 1 98.44 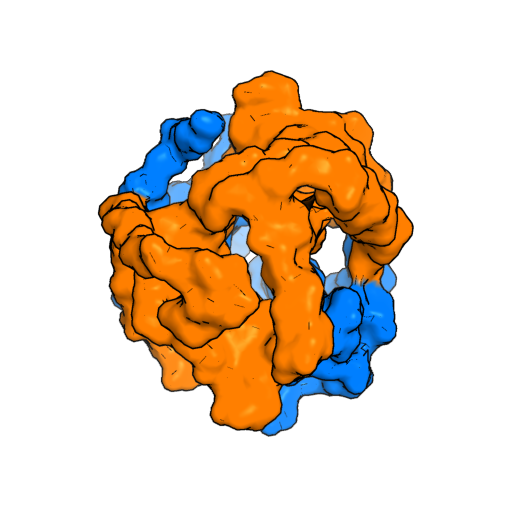111 MET A C 1
ATOM 925 O O . MET A 1 111 ? -3.195 -6.965 -9.227 1 98.44 111 MET A O 1
ATOM 929 N N . GLU A 1 112 ? -4.719 -8.57 -9.516 1 98.56 112 GLU A N 1
ATOM 930 C CA 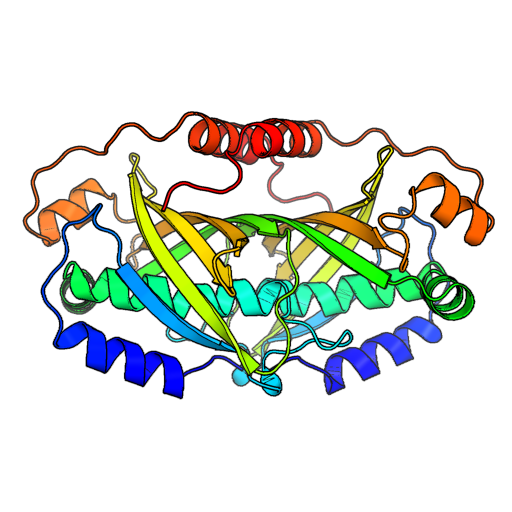. GLU A 1 112 ? -5.84 -7.801 -8.992 1 98.56 112 GLU A CA 1
ATOM 931 C C . GLU A 1 112 ? -6.387 -8.43 -7.711 1 98.56 112 GLU A C 1
ATOM 933 O O . GLU A 1 112 ? -6.66 -9.633 -7.672 1 98.56 112 GLU A O 1
ATOM 938 N N . GLN A 1 113 ? -6.543 -7.664 -6.668 1 98.69 113 GLN A N 1
ATOM 939 C CA . GLN A 1 113 ? -7.09 -8.172 -5.414 1 98.69 113 GLN A CA 1
ATOM 940 C C . GLN A 1 113 ? -8.141 -7.223 -4.844 1 98.69 113 GLN A C 1
ATOM 942 O O . GLN A 1 113 ? -7.996 -6 -4.938 1 98.69 113 GLN A O 1
ATOM 947 N N . SER A 1 114 ? -9.164 -7.734 -4.324 1 98.81 114 SER A N 1
ATOM 948 C CA . SER A 1 114 ? -10.227 -6.957 -3.701 1 98.81 114 SER A CA 1
ATOM 949 C C . SER A 1 114 ? -10.633 -7.547 -2.355 1 98.81 114 SER A C 1
ATOM 951 O O . SER A 1 114 ? -10.539 -8.758 -2.152 1 98.81 114 SER A O 1
ATOM 953 N N . MET A 1 115 ? -10.969 -6.742 -1.442 1 98.81 115 MET A N 1
ATOM 954 C CA . MET A 1 115 ? -11.461 -7.121 -0.12 1 98.81 115 MET A CA 1
ATOM 955 C C . MET A 1 115 ? -12.922 -6.727 0.051 1 98.81 115 MET A C 1
ATOM 957 O O . MET A 1 115 ? -13.312 -5.609 -0.291 1 98.81 115 MET A O 1
ATOM 961 N N . TRP A 1 116 ? -13.703 -7.633 0.578 1 98.75 116 TRP A N 1
ATOM 962 C CA . TRP A 1 116 ? -15.148 -7.449 0.702 1 98.75 116 TRP A CA 1
ATOM 963 C C . TRP A 1 116 ? -15.609 -7.727 2.127 1 98.75 116 TRP A C 1
ATOM 965 O O . TRP A 1 116 ? -15.148 -8.68 2.762 1 98.75 116 TRP A O 1
ATOM 975 N N . ARG A 1 117 ? -16.484 -6.906 2.619 1 98.25 117 ARG A N 1
ATOM 976 C CA . ARG A 1 117 ? -17.141 -7.043 3.914 1 98.25 117 ARG A CA 1
ATOM 977 C C . ARG A 1 117 ? -18.656 -6.938 3.775 1 98.25 117 ARG A C 1
ATOM 979 O O . ARG A 1 117 ? -19.172 -5.898 3.359 1 98.25 117 ARG A O 1
ATOM 986 N N . LYS A 1 118 ? -19.391 -7.988 4.117 1 96.19 118 LYS A N 1
ATOM 987 C CA . LYS A 1 118 ? -20.844 -8.008 4.055 1 96.19 118 LYS A CA 1
ATOM 988 C C . LYS A 1 118 ? -21.344 -7.578 2.676 1 96.19 118 LYS A C 1
ATOM 990 O O . LYS A 1 118 ? -22.219 -6.719 2.562 1 96.19 118 LYS A O 1
ATOM 995 N N . GLY A 1 119 ? -20.641 -8.086 1.697 1 94.88 119 GLY A N 1
ATOM 996 C CA . GLY A 1 119 ? -21.078 -7.898 0.324 1 94.88 119 GLY A CA 1
ATOM 997 C C . GLY A 1 119 ? -20.641 -6.574 -0.269 1 94.88 119 GLY A C 1
ATOM 998 O O . GLY A 1 119 ? -20.875 -6.301 -1.445 1 94.88 119 GLY A O 1
ATOM 999 N N . GLU A 1 120 ? -19.953 -5.727 0.483 1 97.69 120 GLU A N 1
ATOM 1000 C CA . GLU A 1 120 ? -19.453 -4.438 0.005 1 97.69 120 GLU A CA 1
ATOM 1001 C C . GLU A 1 120 ? -17.938 -4.445 -0.143 1 97.69 120 GLU A C 1
ATOM 1003 O O . GLU A 1 120 ? -17.219 -4.883 0.762 1 97.69 120 GLU A O 1
ATOM 1008 N N . CYS A 1 121 ? -17.5 -3.971 -1.29 1 98.62 121 CYS A N 1
ATOM 1009 C CA . CYS A 1 121 ? -16.062 -3.881 -1.501 1 98.62 121 CYS A CA 1
ATOM 1010 C C . CYS A 1 121 ? -15.445 -2.775 -0.646 1 98.62 121 CYS A C 1
ATOM 1012 O O . CYS A 1 121 ? -15.938 -1.643 -0.651 1 98.62 121 CYS A O 1
ATOM 1014 N N . THR A 1 122 ? -14.414 -3.1 0.059 1 98.56 122 THR A N 1
ATOM 1015 C CA . THR A 1 122 ? -13.805 -2.115 0.949 1 98.56 122 THR A CA 1
ATOM 1016 C C . THR A 1 122 ? -12.516 -1.564 0.347 1 98.56 122 THR A C 1
ATOM 1018 O O . THR A 1 122 ? -12.164 -0.403 0.567 1 98.56 122 THR A O 1
ATOM 1021 N N . SER A 1 123 ? -11.766 -2.352 -0.334 1 98.75 123 SER A N 1
ATOM 1022 C CA . SER A 1 123 ? -10.5 -1.941 -0.939 1 98.75 123 SER A CA 1
ATOM 1023 C C . SER A 1 123 ? -10.188 -2.775 -2.176 1 98.75 123 SER A C 1
ATOM 1025 O O . SER A 1 123 ? -10.703 -3.885 -2.332 1 98.75 123 SER A O 1
ATOM 1027 N N . HIS A 1 124 ? -9.5 -2.227 -3.078 1 98.88 124 HIS A N 1
ATOM 1028 C CA . HIS A 1 124 ? -9.133 -2.811 -4.363 1 98.88 124 HIS A CA 1
ATOM 1029 C C . HIS A 1 124 ? -7.695 -2.471 -4.734 1 98.88 124 HIS A C 1
ATOM 1031 O O . HIS A 1 124 ? -7.309 -1.3 -4.73 1 98.88 124 HIS A O 1
ATOM 1037 N N . MET A 1 125 ? -6.906 -3.518 -5.086 1 98.81 125 MET A N 1
ATOM 1038 C CA . MET A 1 125 ? -5.488 -3.299 -5.363 1 98.81 125 MET A CA 1
ATOM 1039 C C . MET A 1 125 ? -5.102 -3.893 -6.711 1 98.81 125 MET A C 1
ATOM 1041 O O . MET A 1 125 ? -5.527 -4.996 -7.055 1 98.81 125 MET A O 1
ATOM 1045 N N . LEU A 1 126 ? -4.438 -3.146 -7.5 1 98.88 126 LEU A N 1
ATOM 1046 C CA . LEU A 1 126 ? -3.621 -3.648 -8.602 1 98.88 126 LEU A CA 1
ATOM 1047 C C . LEU A 1 126 ? -2.16 -3.771 -8.18 1 98.88 126 LEU A C 1
ATOM 1049 O O . LEU A 1 126 ? -1.572 -2.812 -7.676 1 98.88 126 LEU A O 1
ATOM 1053 N N . LEU A 1 127 ? -1.603 -4.93 -8.336 1 98.81 127 LEU A N 1
ATOM 1054 C CA . LEU A 1 127 ? -0.24 -5.215 -7.902 1 98.81 127 LEU A CA 1
ATOM 1055 C C . LEU A 1 127 ? 0.648 -5.566 -9.094 1 98.81 127 LEU A C 1
ATOM 1057 O O . LEU A 1 127 ? 0.257 -6.363 -9.953 1 98.81 127 LEU A O 1
ATOM 1061 N N . ARG A 1 128 ? 1.741 -4.898 -9.219 1 98.81 128 ARG A N 1
ATOM 1062 C CA . ARG A 1 128 ? 2.816 -5.281 -10.125 1 98.81 128 ARG A CA 1
ATOM 1063 C C . ARG A 1 128 ? 3.848 -6.152 -9.414 1 98.81 128 ARG A C 1
ATOM 1065 O O . ARG A 1 128 ? 4.516 -5.699 -8.484 1 98.81 128 ARG A O 1
ATOM 1072 N N . SER A 1 129 ? 3.988 -7.332 -9.844 1 98 129 SER A N 1
ATOM 1073 C CA . SER A 1 129 ? 4.914 -8.273 -9.219 1 98 129 SER A CA 1
ATOM 1074 C C . SER A 1 129 ? 5.926 -8.805 -10.227 1 98 129 SER A C 1
ATOM 1076 O O . SER A 1 129 ? 5.719 -8.695 -11.438 1 98 129 SER A O 1
ATOM 1078 N N . ALA A 1 130 ? 6.996 -9.328 -9.711 1 97.44 130 ALA A N 1
ATOM 1079 C CA . ALA A 1 130 ? 8.016 -9.953 -10.547 1 97.44 130 ALA A CA 1
ATOM 1080 C C . ALA A 1 130 ? 8.578 -11.211 -9.883 1 97.44 130 ALA A C 1
ATOM 1082 O O . ALA A 1 130 ? 8.562 -11.328 -8.656 1 97.44 130 ALA A O 1
ATOM 1083 N N . VAL A 1 131 ? 9 -12.125 -10.672 1 97.06 131 VAL A N 1
ATOM 1084 C CA . VAL A 1 131 ? 9.805 -13.25 -10.211 1 97.06 131 VAL A CA 1
ATOM 1085 C C . VAL A 1 131 ? 11.289 -12.93 -10.391 1 97.06 131 VAL A C 1
ATOM 1087 O O . VAL A 1 131 ? 11.688 -12.398 -11.43 1 97.06 131 VAL A O 1
ATOM 1090 N N . THR A 1 132 ? 12.008 -13.219 -9.391 1 96.12 132 THR A N 1
ATOM 1091 C CA . THR A 1 132 ? 13.422 -12.867 -9.445 1 96.12 132 THR A CA 1
ATOM 1092 C C . THR A 1 132 ? 14.289 -14.086 -9.141 1 96.12 132 THR A C 1
ATOM 1094 O O . THR A 1 132 ? 13.852 -15.016 -8.461 1 96.12 132 THR A O 1
ATOM 1097 N N . SER A 1 133 ? 15.5 -14.109 -9.672 1 96 133 SER A N 1
ATOM 1098 C CA . SER A 1 133 ? 16.609 -15 -9.359 1 96 133 SER A CA 1
ATOM 1099 C C . SER A 1 133 ? 17.844 -14.211 -8.938 1 96 133 SER A C 1
ATOM 1101 O O . SER A 1 133 ? 17.844 -12.984 -8.945 1 96 133 SER A O 1
ATOM 1103 N N . PRO A 1 134 ? 18.875 -14.883 -8.523 1 91.25 134 PRO A N 1
ATOM 1104 C CA . PRO A 1 134 ? 20.109 -14.148 -8.211 1 91.25 134 PRO A CA 1
ATOM 1105 C C . PRO A 1 134 ? 20.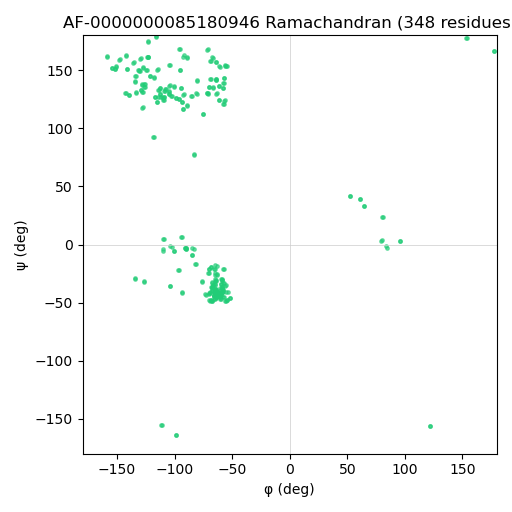625 -13.328 -9.391 1 91.25 134 PRO A C 1
ATOM 1107 O O . PRO A 1 134 ? 21.375 -12.375 -9.203 1 91.25 134 PRO A O 1
ATOM 1110 N N . LYS A 1 135 ? 20.219 -13.688 -10.586 1 93.25 135 LYS A N 1
ATOM 1111 C CA . LYS A 1 135 ? 20.688 -13.016 -11.797 1 93.25 135 LYS A CA 1
ATOM 1112 C C . LYS A 1 135 ? 19.781 -11.852 -12.172 1 93.25 135 LYS A C 1
ATOM 1114 O O . LYS A 1 135 ? 20.047 -11.125 -13.125 1 93.25 135 LYS A O 1
ATOM 1119 N N . GLY A 1 136 ? 18.703 -11.656 -11.438 1 93.88 136 GLY A N 1
ATOM 1120 C CA . GLY A 1 136 ? 17.766 -10.578 -11.742 1 93.88 136 GLY A CA 1
ATOM 1121 C C . GLY A 1 136 ? 16.359 -11.07 -12.008 1 93.88 136 GLY A C 1
ATOM 1122 O O . GLY A 1 136 ? 15.953 -12.125 -11.516 1 93.88 136 GLY A O 1
ATOM 1123 N N . ILE A 1 137 ? 15.602 -10.242 -12.75 1 96.56 137 ILE A N 1
ATOM 1124 C CA . ILE A 1 137 ? 14.203 -10.562 -13.016 1 96.56 137 ILE A CA 1
ATOM 1125 C C . ILE A 1 137 ? 14.117 -11.727 -14 1 96.56 137 ILE A C 1
ATOM 1127 O O . ILE A 1 137 ? 14.852 -11.773 -14.992 1 96.56 137 ILE A O 1
ATOM 1131 N N . VAL A 1 138 ? 13.328 -12.68 -13.648 1 98.12 138 VAL A N 1
ATOM 1132 C CA . VAL A 1 138 ? 13.008 -13.797 -14.531 1 98.12 138 VAL A CA 1
ATOM 1133 C C . VAL A 1 138 ? 11.789 -13.445 -15.383 1 98.12 138 VAL A C 1
ATOM 1135 O O . VAL A 1 138 ? 10.711 -13.164 -14.844 1 98.12 138 VAL A O 1
ATOM 1138 N N . PRO A 1 139 ? 11.93 -13.422 -16.656 1 97.88 139 PRO A N 1
ATOM 1139 C CA . PRO A 1 139 ? 10.773 -13.086 -17.5 1 97.88 139 PRO A CA 1
ATOM 1140 C C . PRO A 1 139 ? 9.586 -14.008 -17.266 1 97.88 139 PRO A C 1
ATOM 1142 O O . PRO A 1 139 ? 9.758 -15.219 -17.078 1 97.88 139 PRO A O 1
ATOM 1145 N N . PRO A 1 140 ? 8.352 -13.477 -17.312 1 97.75 140 PRO A N 1
ATOM 1146 C CA . PRO A 1 140 ? 7.152 -14.289 -17.109 1 97.75 140 PRO A CA 1
ATOM 1147 C C . PRO A 1 140 ? 7.074 -15.477 -18.062 1 97.75 140 PRO A C 1
ATOM 1149 O O . PRO A 1 140 ? 6.578 -16.547 -17.688 1 97.75 140 PRO A O 1
ATOM 1152 N N . SER A 1 141 ? 7.535 -15.336 -19.281 1 97.12 141 SER A N 1
ATOM 1153 C CA . SER A 1 141 ? 7.531 -16.453 -20.219 1 97.12 141 SER A CA 1
ATOM 1154 C C . SER A 1 141 ? 8.328 -17.641 -19.688 1 97.12 141 SER A C 1
ATOM 1156 O O . SER A 1 141 ? 7.941 -18.781 -19.875 1 97.12 141 SER A O 1
ATOM 1158 N N . GLU A 1 142 ? 9.453 -17.344 -19.078 1 97.44 142 GLU A N 1
ATOM 1159 C CA . GLU A 1 142 ? 10.266 -18.391 -18.469 1 97.44 142 GLU A CA 1
ATOM 1160 C C . GLU A 1 142 ? 9.555 -19.016 -17.266 1 97.44 142 GLU A C 1
ATOM 1162 O O . GLU A 1 142 ? 9.641 -20.234 -17.047 1 97.44 142 GLU A O 1
ATOM 1167 N N . VAL A 1 143 ? 8.898 -18.203 -16.469 1 97.75 143 VAL A N 1
ATOM 1168 C CA . VAL A 1 143 ? 8.133 -18.688 -15.328 1 97.75 143 VAL A CA 1
ATOM 1169 C C . VAL A 1 143 ? 7.039 -19.641 -15.812 1 97.75 143 VAL A C 1
ATOM 1171 O O . VAL A 1 143 ? 6.867 -20.734 -15.25 1 97.75 143 VAL A O 1
ATOM 1174 N N . LEU A 1 144 ? 6.297 -19.25 -16.859 1 97.06 144 LEU A N 1
ATOM 1175 C CA . LEU A 1 144 ? 5.227 -20.062 -17.422 1 97.06 144 LEU A CA 1
ATOM 1176 C C . LEU A 1 144 ? 5.77 -21.375 -17.969 1 97.06 144 LEU A C 1
ATOM 1178 O O . LEU A 1 144 ? 5.164 -22.438 -17.766 1 97.06 144 LEU A O 1
ATOM 1182 N N . ALA A 1 145 ? 6.875 -21.281 -18.609 1 97.19 145 ALA A N 1
ATOM 1183 C CA . ALA A 1 145 ? 7.504 -22.5 -19.141 1 97.19 145 ALA A CA 1
ATOM 1184 C C . ALA A 1 145 ? 7.84 -23.469 -18 1 97.19 145 ALA A C 1
ATOM 1186 O O . ALA A 1 145 ? 7.633 -24.672 -18.141 1 97.19 145 ALA A O 1
ATOM 1187 N N . ALA A 1 146 ? 8.359 -22.922 -16.891 1 97.19 146 ALA A N 1
ATOM 1188 C CA . ALA A 1 146 ? 8.727 -23.734 -15.742 1 97.19 146 ALA A CA 1
ATOM 1189 C C . ALA A 1 146 ? 7.492 -24.391 -15.117 1 97.19 146 ALA A C 1
ATOM 1191 O O . ALA A 1 146 ? 7.594 -25.438 -14.461 1 97.19 146 ALA A O 1
ATOM 1192 N N . LEU A 1 147 ? 6.348 -23.766 -15.305 1 96.12 147 LEU A N 1
ATOM 1193 C CA . LEU A 1 147 ? 5.078 -24.297 -14.82 1 96.12 147 LEU A CA 1
ATOM 1194 C C . LEU A 1 147 ? 4.488 -25.297 -15.82 1 96.12 147 LEU A C 1
ATOM 1196 O O . LEU A 1 147 ? 3.447 -25.891 -15.555 1 96.12 147 LEU A O 1
ATOM 1200 N N . GLY A 1 148 ? 5.137 -25.328 -16.984 1 95.94 148 GLY A N 1
ATOM 1201 C CA . GLY A 1 148 ? 4.652 -26.203 -18.047 1 95.94 148 GLY A CA 1
ATOM 1202 C C . GLY A 1 148 ? 3.48 -25.625 -18.812 1 95.94 148 GLY A C 1
ATOM 1203 O O . GLY A 1 148 ? 2.654 -26.375 -19.344 1 95.94 148 GLY A O 1
ATOM 1204 N N . LEU A 1 149 ? 3.441 -24.375 -18.734 1 94.25 149 LEU A N 1
ATOM 1205 C CA . LEU A 1 149 ? 2.314 -23.703 -19.391 1 94.25 149 LEU A CA 1
ATOM 1206 C C . LEU A 1 149 ? 2.75 -23.047 -20.688 1 94.25 149 LEU A C 1
ATOM 1208 O O . LEU A 1 149 ? 3.848 -22.484 -20.766 1 94.25 149 LEU A O 1
ATOM 1212 N N . VAL A 1 150 ? 1.947 -23.203 -21.672 1 92.31 150 VAL A N 1
ATOM 1213 C CA . VAL A 1 150 ? 2.113 -22.484 -22.938 1 92.31 150 VAL A CA 1
ATOM 1214 C C . VAL A 1 150 ? 0.896 -21.609 -23.188 1 92.31 150 VAL A C 1
ATOM 1216 O O . VAL A 1 150 ? -0.136 -22.078 -23.672 1 92.31 150 VAL A O 1
ATOM 1219 N N . THR A 1 151 ? 1.012 -20.422 -22.75 1 92.81 151 THR A N 1
ATOM 1220 C CA . THR A 1 151 ? -0.116 -19.5 -22.875 1 92.81 151 THR A CA 1
ATOM 1221 C C . THR A 1 151 ? 0.37 -18.078 -23.062 1 92.81 151 THR A C 1
ATOM 1223 O O . THR A 1 151 ? 1.562 -17.797 -22.922 1 92.81 151 THR A O 1
ATOM 1226 N N . THR A 1 152 ? -0.481 -17.266 -23.578 1 94.69 152 THR A N 1
ATOM 1227 C CA . THR A 1 152 ? -0.219 -15.844 -23.719 1 94.69 152 THR A CA 1
ATOM 1228 C C . THR A 1 152 ? -0.995 -15.039 -22.672 1 94.69 152 THR A C 1
ATOM 1230 O O . THR A 1 152 ? -2.014 -15.508 -22.172 1 94.69 152 THR A O 1
ATOM 1233 N N . SER A 1 153 ? -0.453 -13.875 -22.375 1 97.25 153 SER A N 1
ATOM 1234 C CA . SER A 1 153 ? -1.127 -13.031 -21.391 1 97.25 153 SER A CA 1
ATOM 1235 C C . SER A 1 153 ? -2.473 -12.539 -21.906 1 97.25 153 SER A C 1
ATOM 1237 O O . SER A 1 153 ? -2.584 -12.141 -23.078 1 97.25 153 SER A O 1
ATOM 1239 N N . PRO A 1 154 ? -3.525 -12.602 -21.109 1 96.88 154 PRO A N 1
ATOM 1240 C CA . PRO A 1 154 ? -4.699 -11.805 -21.469 1 96.88 154 PRO A CA 1
ATOM 1241 C C . PRO A 1 154 ? -4.371 -10.328 -21.672 1 96.88 154 PRO A C 1
ATOM 1243 O O . PRO A 1 154 ? -3.369 -9.836 -21.141 1 96.88 154 PRO A O 1
ATOM 1246 N N . ASP A 1 155 ? -5.176 -9.664 -22.484 1 97.38 155 ASP A N 1
ATOM 1247 C CA . ASP A 1 155 ? -5.043 -8.211 -22.547 1 97.38 155 ASP A CA 1
ATOM 1248 C C . ASP A 1 155 ? -5.316 -7.566 -21.188 1 97.38 155 ASP A C 1
ATOM 1250 O O . ASP A 1 155 ? -6.352 -7.824 -20.578 1 97.38 155 ASP A O 1
ATOM 1254 N N . LEU A 1 156 ? -4.371 -6.809 -20.734 1 97.88 156 LEU A N 1
ATOM 1255 C CA . LEU A 1 156 ? -4.621 -6.07 -19.5 1 97.88 156 LEU A CA 1
ATOM 1256 C C . LEU A 1 156 ? -5.789 -5.105 -19.672 1 97.88 156 LEU A C 1
ATOM 1258 O O . LEU A 1 156 ? -5.926 -4.469 -20.719 1 97.88 156 LEU A O 1
ATOM 1262 N N . PRO A 1 157 ? -6.664 -5.051 -18.688 1 97.38 157 PRO A N 1
ATOM 1263 C CA . PRO A 1 157 ? -7.73 -4.051 -18.781 1 97.38 157 PRO A CA 1
ATOM 1264 C C . PRO A 1 157 ? -7.195 -2.629 -18.938 1 97.38 157 PRO A C 1
ATOM 1266 O O . PRO A 1 157 ? -6.086 -2.326 -18.484 1 97.38 157 PRO A O 1
ATOM 1269 N N . SER A 1 158 ? -7.965 -1.714 -19.547 1 97.75 158 SER A N 1
ATOM 1270 C CA . SER A 1 158 ? -7.535 -0.357 -19.859 1 97.75 158 SER A CA 1
ATOM 1271 C C . SER A 1 158 ? -7.113 0.401 -18.609 1 97.75 158 SER A C 1
ATOM 1273 O O . SER A 1 158 ? -6.141 1.161 -18.641 1 97.75 158 SER A O 1
ATOM 1275 N N . TRP A 1 159 ? -7.797 0.21 -17.516 1 98 159 TRP A N 1
ATOM 1276 C CA . TRP A 1 159 ? -7.484 0.931 -16.297 1 98 159 TRP A CA 1
ATOM 1277 C C . TRP A 1 159 ? -6.133 0.494 -15.734 1 98 159 TRP A C 1
ATOM 1279 O O . TRP A 1 159 ? -5.391 1.307 -15.172 1 98 159 TRP A O 1
ATOM 1289 N N . ALA A 1 160 ? -5.777 -0.806 -15.844 1 98.5 160 ALA A N 1
ATOM 1290 C CA . ALA A 1 160 ? -4.465 -1.29 -15.43 1 98.5 160 ALA A CA 1
ATOM 1291 C C . ALA A 1 160 ? -3.361 -0.699 -16.312 1 98.5 160 ALA A C 1
ATOM 1293 O O . ALA A 1 160 ? -2.32 -0.271 -15.797 1 98.5 160 ALA A O 1
ATOM 1294 N N . ARG A 1 161 ? -3.631 -0.624 -17.625 1 98.56 161 ARG A N 1
ATOM 1295 C CA . ARG A 1 161 ? -2.666 -0.026 -18.547 1 98.56 161 ARG A CA 1
ATOM 1296 C C . ARG A 1 161 ? -2.473 1.457 -18.234 1 98.56 161 ARG A C 1
ATOM 1298 O O . ARG A 1 161 ? -1.363 1.981 -18.375 1 98.56 161 ARG A O 1
ATOM 1305 N N . ALA A 1 162 ? -3.57 2.111 -17.906 1 98.69 162 ALA A N 1
ATOM 1306 C CA . ALA A 1 162 ? -3.486 3.525 -17.547 1 98.69 162 ALA A CA 1
ATOM 1307 C C . ALA A 1 162 ? -2.592 3.73 -16.328 1 98.69 162 ALA A C 1
ATOM 1309 O O . ALA A 1 162 ? -1.777 4.656 -16.297 1 98.69 162 ALA A O 1
ATOM 1310 N N . TRP A 1 163 ? -2.729 2.846 -15.328 1 98.75 163 TRP A N 1
ATOM 1311 C CA . TRP A 1 163 ? -1.875 2.947 -14.148 1 98.75 163 TRP A CA 1
ATOM 1312 C C . TRP A 1 163 ? -0.415 2.697 -14.508 1 98.75 163 TRP A C 1
ATOM 1314 O O . TRP A 1 163 ? 0.479 3.396 -14.023 1 98.75 163 TRP A O 1
ATOM 1324 N N . ILE A 1 164 ? -0.205 1.677 -15.312 1 98.62 164 ILE A N 1
ATOM 1325 C CA . ILE A 1 164 ? 1.155 1.342 -15.719 1 98.62 164 ILE A CA 1
ATOM 1326 C C . ILE A 1 164 ? 1.798 2.545 -16.406 1 98.62 164 ILE A C 1
ATOM 1328 O O . ILE A 1 164 ? 2.939 2.902 -16.109 1 98.62 164 ILE A O 1
ATOM 1332 N N . ALA A 1 165 ? 1.086 3.178 -17.281 1 98.44 165 ALA A N 1
ATOM 1333 C CA . ALA A 1 165 ? 1.575 4.355 -18 1 98.44 165 ALA A CA 1
ATOM 1334 C C . ALA A 1 165 ? 1.837 5.512 -17.047 1 98.44 165 ALA A C 1
ATOM 1336 O O . ALA A 1 165 ? 2.861 6.188 -17.141 1 98.44 165 ALA A O 1
ATOM 1337 N N . ALA A 1 166 ? 0.939 5.781 -16.141 1 98.56 166 ALA A N 1
ATOM 1338 C CA . ALA A 1 166 ? 1.096 6.855 -15.156 1 98.56 166 ALA A CA 1
ATOM 1339 C C . ALA A 1 166 ? 2.316 6.617 -14.273 1 98.56 166 ALA A C 1
ATOM 1341 O O . ALA A 1 166 ? 3.088 7.543 -14.008 1 98.56 166 ALA A O 1
ATOM 1342 N N . ASP A 1 167 ? 2.479 5.371 -13.844 1 98.19 167 ASP A N 1
ATOM 1343 C CA . ASP A 1 167 ? 3.594 5.039 -12.961 1 98.19 167 ASP A CA 1
ATOM 1344 C C . ASP A 1 167 ? 4.93 5.238 -13.672 1 98.19 167 ASP A C 1
ATOM 1346 O O . ASP A 1 167 ? 5.938 5.543 -13.031 1 98.19 167 ASP A O 1
ATOM 1350 N N . ALA A 1 168 ? 4.93 5.02 -14.984 1 97.62 168 ALA A N 1
ATOM 1351 C CA . ALA A 1 168 ? 6.148 5.188 -15.773 1 97.62 168 ALA A CA 1
ATOM 1352 C C . ALA A 1 168 ? 6.594 6.648 -15.781 1 97.62 168 ALA A C 1
ATOM 1354 O O . ALA A 1 168 ? 7.766 6.941 -16.016 1 97.62 168 ALA A O 1
ATOM 1355 N N . GLU A 1 169 ? 5.707 7.598 -15.508 1 97.38 169 GLU A N 1
ATOM 1356 C CA . GLU A 1 169 ? 6.02 9.023 -15.508 1 97.38 169 GLU A CA 1
ATOM 1357 C C . GLU A 1 169 ? 6.66 9.453 -14.195 1 97.38 169 GLU A C 1
ATOM 1359 O O . GLU A 1 169 ? 7.223 10.547 -14.094 1 97.38 169 GLU A O 1
ATOM 1364 N N . ARG A 1 170 ? 6.516 8.641 -13.227 1 96.88 170 ARG A N 1
ATOM 1365 C CA . ARG A 1 170 ? 6.996 8.984 -11.891 1 96.88 170 ARG A CA 1
ATOM 1366 C C . ARG A 1 170 ? 8.508 9.148 -11.875 1 96.88 170 ARG A C 1
ATOM 1368 O O . ARG A 1 170 ? 9.234 8.289 -12.383 1 96.88 170 ARG A O 1
ATOM 1375 N N . PRO A 1 171 ? 8.969 10.289 -11.297 1 96.44 171 PRO A N 1
ATOM 1376 C CA . PRO A 1 171 ? 10.43 10.438 -11.211 1 96.44 171 PRO A CA 1
ATOM 1377 C C . PRO A 1 171 ? 11.07 9.383 -10.312 1 96.44 171 PRO A C 1
ATOM 1379 O O . PRO A 1 171 ? 10.5 8.992 -9.297 1 96.44 171 PRO A O 1
ATOM 1382 N N . TRP A 1 172 ? 12.242 8.93 -10.719 1 96.94 172 TRP A N 1
ATOM 1383 C CA . TRP A 1 172 ? 13.016 8.008 -9.898 1 96.94 172 TRP A CA 1
ATOM 1384 C C . TRP A 1 172 ? 14.508 8.305 -10.008 1 96.94 172 TRP A C 1
ATOM 1386 O O . TRP A 1 172 ? 15.062 8.359 -11.109 1 96.94 172 TRP A O 1
ATOM 1396 N N . PRO A 1 173 ? 15.25 8.43 -8.883 1 96.56 173 PRO A N 1
ATOM 1397 C CA . PRO A 1 173 ? 14.641 8.547 -7.559 1 96.56 173 PRO A CA 1
ATOM 1398 C C . PRO A 1 173 ? 13.906 9.867 -7.363 1 96.56 173 PRO A C 1
ATOM 1400 O O . PRO A 1 173 ? 14.094 10.805 -8.141 1 96.56 173 PRO A O 1
ATOM 1403 N N . PRO A 1 174 ? 12.969 9.82 -6.391 1 96.12 174 PRO A N 1
ATOM 1404 C CA . PRO A 1 174 ? 12.305 11.094 -6.098 1 96.12 174 PRO A CA 1
ATOM 1405 C C . PRO A 1 174 ? 13.266 12.148 -5.543 1 96.12 174 PRO A C 1
ATOM 1407 O O . PRO A 1 174 ? 14.344 11.805 -5.055 1 96.12 174 PRO A O 1
ATOM 1410 N N . GLU A 1 175 ? 12.906 13.414 -5.691 1 89.69 175 GLU A N 1
ATOM 1411 C CA . GLU A 1 175 ? 13.711 14.5 -5.133 1 89.69 175 GLU A CA 1
ATOM 1412 C C . GLU A 1 175 ? 13.625 14.523 -3.611 1 89.69 175 GLU A C 1
ATOM 1414 O O . GLU A 1 175 ? 12.547 14.336 -3.041 1 89.69 175 GLU A O 1
ATOM 1419 N N . ARG A 1 176 ? 14.797 14.688 -3.006 1 87.62 176 ARG A N 1
ATOM 1420 C CA . ARG A 1 176 ? 14.836 14.797 -1.551 1 87.62 176 ARG A CA 1
ATOM 1421 C C . ARG A 1 176 ? 14.484 16.203 -1.094 1 87.62 176 ARG A C 1
ATOM 1423 O O . ARG A 1 176 ? 14.727 17.172 -1.815 1 87.62 176 ARG A O 1
ATOM 1430 N N . MET B 1 1 ? 1.025 -6.305 13.648 1 86 1 MET B N 1
ATOM 1431 C CA . MET B 1 1 ? 0.649 -5.383 14.719 1 86 1 MET B CA 1
ATOM 1432 C C . MET B 1 1 ? 1.106 -3.963 14.391 1 86 1 MET B C 1
ATOM 1434 O O . MET B 1 1 ? 2.215 -3.762 13.891 1 86 1 MET B O 1
ATOM 1438 N N . TYR B 1 2 ? 0.197 -3.072 14.719 1 90.69 2 TYR B N 1
ATOM 1439 C CA . TYR B 1 2 ? 0.536 -1.671 14.5 1 90.69 2 TYR B CA 1
ATOM 1440 C C . TYR B 1 2 ? 1.634 -1.22 15.453 1 90.69 2 TYR B C 1
ATOM 1442 O O . TYR B 1 2 ? 1.665 -1.636 16.625 1 90.69 2 TYR B O 1
ATOM 1450 N N . PRO B 1 3 ? 2.572 -0.39 15.062 1 90.19 3 PRO B N 1
ATOM 1451 C CA . PRO B 1 3 ? 3.689 0.007 15.922 1 90.19 3 PRO B CA 1
ATOM 1452 C C . PRO B 1 3 ? 3.33 1.146 16.875 1 90.19 3 PRO B C 1
ATOM 1454 O O . PRO B 1 3 ? 3.877 2.246 16.75 1 90.19 3 PRO B O 1
ATOM 1457 N N . PHE B 1 4 ? 2.652 0.893 17.891 1 88.06 4 PHE B N 1
ATOM 1458 C CA . PHE B 1 4 ? 2.098 1.889 18.797 1 88.06 4 PHE B CA 1
ATOM 1459 C C . PHE B 1 4 ? 3.203 2.566 19.609 1 88.06 4 PHE B C 1
ATOM 1461 O O . PHE B 1 4 ? 3.184 3.783 19.797 1 88.06 4 PHE B O 1
ATOM 1468 N N . LEU B 1 5 ? 4.16 1.755 20.078 1 87.56 5 LEU B N 1
ATOM 1469 C CA . LEU B 1 5 ? 5.238 2.328 20.875 1 87.56 5 LEU B CA 1
ATOM 1470 C C . LEU B 1 5 ? 6.102 3.258 20.031 1 87.56 5 LEU B C 1
ATOM 1472 O O . LEU B 1 5 ? 6.445 4.359 20.469 1 87.56 5 LEU B O 1
ATOM 1476 N N . ARG B 1 6 ? 6.453 2.889 18.828 1 90.94 6 ARG B N 1
ATOM 1477 C CA . ARG B 1 6 ? 7.207 3.74 17.906 1 90.94 6 ARG B CA 1
ATOM 1478 C C . ARG B 1 6 ? 6.426 5.008 17.562 1 90.94 6 ARG B C 1
ATOM 1480 O O . ARG B 1 6 ? 6.996 6.098 17.516 1 90.94 6 ARG B O 1
ATOM 1487 N N . MET B 1 7 ? 5.137 4.816 17.344 1 90.5 7 MET B N 1
ATOM 1488 C CA . MET B 1 7 ? 4.285 5.945 16.984 1 90.5 7 MET B CA 1
ATOM 1489 C C . MET B 1 7 ? 4.215 6.961 18.125 1 90.5 7 MET B C 1
ATOM 1491 O O . MET B 1 7 ? 4.352 8.164 17.891 1 90.5 7 MET B O 1
ATOM 1495 N N . THR B 1 8 ? 4.031 6.445 19.344 1 90.12 8 THR B N 1
ATOM 1496 C CA . THR B 1 8 ? 3.957 7.32 20.516 1 90.12 8 THR B CA 1
ATOM 1497 C C . THR B 1 8 ? 5.25 8.117 20.672 1 90.12 8 THR B C 1
ATOM 1499 O O . THR B 1 8 ? 5.215 9.32 20.953 1 90.12 8 THR B O 1
ATOM 1502 N N . LYS B 1 9 ? 6.285 7.469 20.5 1 91.06 9 LYS B N 1
ATOM 1503 C CA . LYS B 1 9 ? 7.582 8.133 20.578 1 91.06 9 LYS B CA 1
ATOM 1504 C C . LYS B 1 9 ? 7.695 9.234 19.516 1 91.06 9 LYS B C 1
ATOM 1506 O O . LYS B 1 9 ? 8.141 10.344 19.812 1 91.06 9 LYS B O 1
ATOM 1511 N N . GLU B 1 10 ? 7.285 8.945 18.297 1 89.31 10 GLU B N 1
ATOM 1512 C CA . GLU B 1 10 ? 7.375 9.898 17.203 1 89.31 10 GLU B CA 1
ATOM 1513 C C . GLU B 1 10 ? 6.473 11.109 17.453 1 89.31 10 GLU B C 1
ATOM 1515 O O . GLU B 1 10 ? 6.863 12.242 17.172 1 89.31 10 GLU B O 1
ATOM 1520 N N . ILE B 1 11 ? 5.316 10.836 17.953 1 87.12 11 ILE B N 1
ATOM 1521 C CA . ILE B 1 11 ? 4.383 11.914 18.25 1 87.12 11 ILE B CA 1
ATOM 1522 C C . ILE B 1 11 ? 4.961 12.805 19.344 1 87.12 11 ILE B C 1
ATOM 1524 O O . ILE B 1 11 ? 4.918 14.031 19.234 1 87.12 11 ILE B O 1
ATOM 1528 N N . TRP B 1 12 ? 5.539 12.18 20.297 1 86.94 12 TRP B N 1
ATOM 1529 C CA . TRP B 1 12 ? 6.121 12.906 21.422 1 86.94 12 TRP B CA 1
ATOM 1530 C C . TRP B 1 12 ? 7.297 13.766 20.953 1 86.94 12 TRP B C 1
ATOM 1532 O O . TRP B 1 12 ? 7.363 14.953 21.281 1 86.94 12 TRP B O 1
ATOM 1542 N N . THR B 1 13 ? 8.156 13.234 20.203 1 86.5 13 THR B N 1
ATOM 1543 C CA . THR B 1 13 ? 9.328 13.945 19.719 1 86.5 13 THR B CA 1
ATOM 1544 C C . THR B 1 13 ? 8.93 15.07 18.75 1 86.5 13 THR B C 1
ATOM 1546 O O . THR B 1 13 ? 9.523 16.141 18.781 1 86.5 13 THR B O 1
ATOM 1549 N N . SER B 1 14 ? 7.953 14.844 17.984 1 84.31 14 SER B N 1
ATOM 1550 C CA . SER B 1 14 ? 7.531 15.812 16.984 1 84.31 14 SER B CA 1
ATOM 1551 C C . SER B 1 14 ? 6.762 16.969 17.625 1 84.31 14 SER B C 1
ATOM 1553 O O . SER B 1 14 ? 6.773 18.078 17.109 1 84.31 14 SER B O 1
ATOM 1555 N N . SER B 1 15 ? 6.047 16.656 18.688 1 79.5 15 SER B N 1
ATOM 1556 C CA . SER B 1 15 ? 5.316 17.703 19.391 1 79.5 15 SER B CA 1
ATOM 1557 C C . SER B 1 15 ? 6.266 18.734 19.984 1 79.5 15 SER B C 1
ATOM 1559 O O . SER B 1 15 ? 5.871 19.875 20.266 1 79.5 15 SER B O 1
ATOM 1561 N N . ARG B 1 16 ? 7.523 18.406 20.141 1 83.94 16 ARG B N 1
ATOM 1562 C CA . ARG B 1 16 ? 8.523 19.281 20.734 1 83.94 16 ARG B CA 1
ATOM 1563 C C . ARG B 1 16 ? 9.398 19.922 19.656 1 83.94 16 ARG B C 1
ATOM 1565 O O . ARG B 1 16 ? 10.234 20.781 19.969 1 83.94 16 ARG B O 1
ATOM 1572 N N . ALA B 1 17 ? 9.102 19.531 18.438 1 88.88 17 ALA B N 1
ATOM 1573 C CA . ALA B 1 17 ? 9.898 20.031 17.328 1 88.88 17 ALA B CA 1
ATOM 1574 C C . ALA B 1 17 ? 9.32 21.328 16.781 1 88.88 17 ALA B C 1
ATOM 1576 O O . ALA B 1 17 ? 8.18 21.688 17.094 1 88.88 17 ALA B O 1
ATOM 1577 N N . GLU B 1 18 ? 10.117 22.062 16.078 1 92.25 18 GLU B N 1
ATOM 1578 C CA . GLU B 1 18 ? 9.656 23.281 15.422 1 92.25 18 GLU B CA 1
ATOM 1579 C C . GLU B 1 18 ? 8.492 23.016 14.477 1 92.25 18 GLU B C 1
ATOM 1581 O O . GLU B 1 18 ? 8.5 22 13.758 1 92.25 18 GLU B O 1
ATOM 1586 N N . PRO B 1 19 ? 7.543 23.875 14.477 1 93.75 19 PRO B N 1
ATOM 1587 C CA . PRO B 1 19 ? 6.426 23.688 13.555 1 93.75 19 PRO B CA 1
ATOM 1588 C C . PRO B 1 19 ? 6.867 23.703 12.086 1 93.75 19 PRO B C 1
ATOM 1590 O O . PRO B 1 19 ? 7.879 24.328 11.75 1 93.75 19 PRO B O 1
ATOM 1593 N N . LEU B 1 20 ? 6.102 23.047 11.289 1 95.81 20 LEU B N 1
ATOM 1594 C CA . LEU B 1 20 ? 6.359 22.984 9.859 1 95.81 20 LEU B CA 1
ATOM 1595 C C . LEU B 1 20 ? 5.246 23.672 9.078 1 95.81 20 LEU B C 1
ATOM 1597 O O . LEU B 1 20 ? 4.105 23.734 9.539 1 95.81 20 LEU B O 1
ATOM 1601 N N . GLY B 1 21 ? 5.637 24.219 7.906 1 95 21 GLY B N 1
ATOM 1602 C CA . GLY B 1 21 ? 4.617 24.641 6.965 1 95 21 GLY B CA 1
ATOM 1603 C C . GLY B 1 21 ? 3.885 23.484 6.309 1 95 21 GLY B C 1
ATOM 1604 O O . GLY B 1 21 ? 4.344 22.344 6.363 1 95 21 GLY B O 1
ATOM 1605 N N . ILE B 1 22 ? 2.848 23.797 5.672 1 94.38 22 ILE B N 1
ATOM 1606 C CA . ILE B 1 22 ? 1.936 22.781 5.145 1 94.38 22 ILE B CA 1
ATOM 1607 C C . ILE B 1 22 ? 2.648 21.953 4.078 1 94.38 22 ILE B C 1
ATOM 1609 O O . ILE B 1 22 ? 2.359 20.766 3.912 1 94.38 22 ILE B O 1
ATOM 1613 N N . THR B 1 23 ? 3.605 22.516 3.35 1 96.06 23 THR B N 1
ATOM 1614 C CA . THR B 1 23 ? 4.266 21.781 2.271 1 96.06 23 THR B CA 1
ATOM 1615 C C . THR B 1 23 ? 5.703 21.453 2.648 1 96.06 23 THR B C 1
ATOM 1617 O O . THR B 1 23 ? 6.496 21.047 1.794 1 96.06 23 THR B O 1
ATOM 1620 N N . ASP B 1 24 ? 6.105 21.781 3.9 1 97 24 ASP B N 1
ATOM 1621 C CA . ASP B 1 24 ? 7.453 21.438 4.355 1 97 24 ASP B CA 1
ATOM 1622 C C . ASP B 1 24 ? 7.625 19.922 4.48 1 97 24 ASP B C 1
ATOM 1624 O O . ASP B 1 24 ? 6.641 19.188 4.562 1 97 24 ASP B O 1
ATOM 1628 N N . THR B 1 25 ? 8.859 19.5 4.508 1 97.81 25 THR B N 1
ATOM 1629 C CA . THR B 1 25 ? 9.188 18.078 4.582 1 97.81 25 THR B CA 1
ATOM 1630 C C . THR B 1 25 ? 9.508 17.672 6.02 1 97.81 25 THR B C 1
ATOM 1632 O O . THR B 1 25 ? 10.289 18.344 6.695 1 97.81 25 THR B O 1
ATOM 1635 N N . HIS B 1 26 ? 8.844 16.672 6.516 1 97.56 26 HIS B N 1
ATOM 1636 C CA . HIS B 1 26 ? 9.203 16.031 7.773 1 97.56 26 HIS B CA 1
ATOM 1637 C C . HIS B 1 26 ? 10.117 14.836 7.543 1 97.56 26 HIS B C 1
ATOM 1639 O O . HIS B 1 26 ? 9.812 13.977 6.715 1 97.56 26 HIS B O 1
ATOM 1645 N N . VAL B 1 27 ? 11.234 14.797 8.25 1 97.12 27 VAL B N 1
ATOM 1646 C CA . VAL B 1 27 ? 12.188 13.703 8.133 1 97.12 27 VAL B CA 1
ATOM 1647 C C . VAL B 1 27 ? 12.219 12.891 9.43 1 97.12 27 VAL B C 1
ATOM 1649 O O . VAL B 1 27 ? 12.328 13.461 10.516 1 97.12 27 VAL B O 1
ATOM 1652 N N . SER B 1 28 ? 12.047 11.625 9.344 1 96.62 28 SER B N 1
ATOM 1653 C CA . SER B 1 28 ? 12.156 10.734 10.5 1 96.62 28 SER B CA 1
ATOM 1654 C C . SER B 1 28 ? 13.07 9.555 10.211 1 96.62 28 SER B C 1
ATOM 1656 O O . SER B 1 28 ? 13.344 9.25 9.047 1 96.62 28 SER B O 1
ATOM 1658 N N . HIS B 1 29 ? 13.555 8.945 11.266 1 96.94 29 HIS B N 1
ATOM 1659 C CA . HIS B 1 29 ? 14.477 7.824 11.164 1 96.94 29 HIS B CA 1
ATOM 1660 C C . HIS B 1 29 ? 13.969 6.621 11.953 1 96.94 29 HIS B C 1
ATOM 1662 O O . HIS B 1 29 ? 13.477 6.77 13.078 1 96.94 29 HIS B O 1
ATOM 1668 N N . HIS B 1 30 ? 14.086 5.496 11.297 1 97.5 30 HIS B N 1
ATOM 1669 C CA . HIS B 1 30 ? 13.594 4.273 11.922 1 97.5 30 HIS B CA 1
ATOM 1670 C C . HIS B 1 30 ? 14.508 3.094 11.617 1 97.5 30 HIS B C 1
ATOM 1672 O O . HIS B 1 30 ? 15.352 3.174 10.719 1 97.5 30 HIS B O 1
ATOM 1678 N N . ILE B 1 31 ? 14.344 2.053 12.422 1 97.19 31 ILE B N 1
ATOM 1679 C CA . ILE B 1 31 ? 15.07 0.805 12.219 1 97.19 31 ILE B CA 1
ATOM 1680 C C . ILE B 1 31 ? 14.094 -0.309 11.852 1 97.19 31 ILE B C 1
ATOM 1682 O O . ILE B 1 31 ? 13.016 -0.415 12.438 1 97.19 31 ILE B O 1
ATOM 1686 N N . CYS B 1 32 ? 14.477 -1.05 10.812 1 97.19 32 CYS B N 1
ATOM 1687 C CA . CYS B 1 32 ? 13.703 -2.236 10.461 1 97.19 32 CYS B CA 1
ATOM 1688 C C . CYS B 1 32 ? 13.969 -3.371 11.438 1 97.19 32 CYS B C 1
ATOM 1690 O O . CYS B 1 32 ? 15.055 -3.955 11.438 1 97.19 32 CYS B O 1
ATOM 1692 N N . TRP B 1 33 ? 12.977 -3.713 12.211 1 95.38 33 TRP B N 1
ATOM 1693 C CA . TRP B 1 33 ? 13.133 -4.73 13.25 1 95.38 33 TRP B CA 1
ATOM 1694 C C . TRP B 1 33 ? 12.68 -6.094 12.742 1 95.38 33 TRP B C 1
ATOM 1696 O O . TRP B 1 33 ? 11.984 -6.188 11.727 1 95.38 33 TRP B O 1
ATOM 1706 N N . PRO B 1 34 ? 12.969 -7.211 13.477 1 93.62 34 PRO B N 1
ATOM 1707 C CA . PRO B 1 34 ? 12.625 -8.562 13.023 1 93.62 34 PRO B CA 1
ATOM 1708 C C . PRO B 1 34 ? 11.125 -8.75 12.812 1 93.62 34 PRO B C 1
ATOM 1710 O O . PRO B 1 34 ? 10.719 -9.477 11.906 1 93.62 34 PRO B O 1
ATOM 1713 N N . TRP B 1 35 ? 10.297 -8.062 13.523 1 91.5 35 TRP B N 1
ATOM 1714 C CA . TRP B 1 35 ? 8.852 -8.242 13.43 1 91.5 35 TRP B CA 1
ATOM 1715 C C . TRP B 1 35 ? 8.273 -7.418 12.281 1 91.5 35 TRP B C 1
ATOM 1717 O O . TRP B 1 35 ? 7.059 -7.418 12.062 1 91.5 35 TRP B O 1
ATOM 1727 N N . ASP B 1 36 ? 9.148 -6.664 11.625 1 93.94 36 ASP B N 1
ATOM 1728 C CA . ASP B 1 36 ? 8.734 -5.922 10.445 1 93.94 36 ASP B CA 1
ATOM 1729 C C . ASP B 1 36 ? 8.93 -6.754 9.18 1 93.94 36 ASP B C 1
ATOM 1731 O O . ASP B 1 36 ? 8.57 -6.316 8.078 1 93.94 36 ASP B O 1
ATOM 1735 N N . LEU B 1 37 ? 9.461 -7.922 9.281 1 92.94 37 LEU B N 1
ATOM 1736 C CA . LEU B 1 37 ? 9.914 -8.711 8.141 1 92.94 37 LEU B CA 1
ATOM 1737 C C . LEU B 1 37 ? 8.836 -9.695 7.703 1 92.94 37 LEU B C 1
ATOM 1739 O O . LEU B 1 37 ? 7.984 -10.094 8.508 1 92.94 37 LEU B O 1
ATOM 1743 N N . ASP B 1 38 ? 8.836 -10.016 6.387 1 92 38 ASP B N 1
ATOM 1744 C CA . ASP B 1 38 ? 7.914 -11.016 5.855 1 92 38 ASP B CA 1
ATOM 1745 C C . ASP B 1 38 ? 8.602 -12.367 5.695 1 92 38 ASP B C 1
ATOM 1747 O O . ASP B 1 38 ? 9.625 -12.625 6.332 1 92 38 ASP B O 1
ATOM 1751 N N . LEU B 1 39 ? 7.992 -13.289 4.918 1 84.81 39 LEU B N 1
ATOM 1752 C CA . LEU B 1 39 ? 8.469 -14.656 4.742 1 84.81 39 LEU B CA 1
ATOM 1753 C C . LEU B 1 39 ? 9.844 -14.68 4.082 1 84.81 39 LEU B C 1
ATOM 1755 O O . LEU B 1 39 ? 10.602 -15.633 4.254 1 84.81 39 LEU B O 1
ATOM 1759 N N . TRP B 1 40 ? 10.195 -13.656 3.312 1 86 40 TRP B N 1
ATOM 1760 C CA . TRP B 1 40 ? 11.469 -13.57 2.596 1 86 40 TRP B CA 1
ATOM 1761 C C . TRP B 1 40 ? 12.5 -12.805 3.414 1 86 40 TRP B C 1
ATOM 1763 O O . TRP B 1 40 ? 13.547 -12.406 2.893 1 86 40 TRP B O 1
ATOM 1773 N N . ALA B 1 41 ? 12.164 -12.484 4.605 1 89.62 41 ALA B N 1
ATOM 1774 C CA . ALA B 1 41 ? 13.047 -11.805 5.555 1 89.62 41 ALA B CA 1
ATOM 1775 C C . ALA B 1 41 ? 13.398 -10.406 5.07 1 89.62 41 ALA B C 1
ATOM 1777 O O . ALA B 1 41 ? 14.547 -9.969 5.195 1 89.62 41 ALA B O 1
ATOM 1778 N N . GLU B 1 42 ? 12.523 -9.828 4.43 1 93.88 42 GLU B N 1
ATOM 1779 C CA . GLU B 1 42 ? 12.609 -8.43 4 1 93.88 42 GLU B CA 1
ATOM 1780 C C . GLU B 1 42 ? 11.422 -7.625 4.516 1 93.88 42 GLU B C 1
ATOM 1782 O O . GLU B 1 42 ? 10.406 -8.195 4.918 1 93.88 42 GLU B O 1
ATOM 1787 N N . LEU B 1 43 ? 11.609 -6.324 4.52 1 95.62 43 LEU B N 1
ATOM 1788 C CA . LEU B 1 43 ? 10.492 -5.473 4.906 1 95.62 43 LEU B CA 1
ATOM 1789 C C . LEU B 1 43 ? 9.281 -5.723 4.008 1 95.62 43 LEU B C 1
ATOM 1791 O O . LEU B 1 43 ? 9.375 -5.594 2.787 1 95.62 43 LEU B O 1
ATOM 1795 N N . ASN B 1 44 ? 8.211 -6.102 4.625 1 95.19 44 ASN B N 1
ATOM 1796 C CA . ASN B 1 44 ? 6.969 -6.395 3.916 1 95.19 44 ASN B CA 1
ATOM 1797 C C . ASN B 1 44 ? 6.406 -5.152 3.232 1 95.19 44 ASN B C 1
ATOM 1799 O O . ASN B 1 44 ? 6.457 -4.055 3.793 1 95.19 44 ASN B O 1
ATOM 1803 N N . ASN B 1 45 ? 5.863 -5.387 2.01 1 95.69 45 ASN B N 1
ATOM 1804 C CA . ASN B 1 45 ? 5.336 -4.258 1.25 1 95.69 45 ASN B CA 1
ATOM 1805 C C . ASN B 1 45 ? 4.238 -3.529 2.02 1 95.69 45 ASN B C 1
ATOM 1807 O O . ASN B 1 45 ? 4.145 -2.301 1.964 1 95.69 45 ASN B O 1
ATOM 1811 N N . GLY B 1 46 ? 3.332 -4.281 2.701 1 97.25 46 GLY B N 1
ATOM 1812 C CA . GLY B 1 46 ? 2.318 -3.658 3.539 1 97.25 46 GLY B CA 1
ATOM 1813 C C . GLY B 1 46 ? 2.896 -2.941 4.746 1 97.25 46 GLY B C 1
ATOM 1814 O O . GLY B 1 46 ? 2.467 -1.837 5.082 1 97.25 46 GLY B O 1
ATOM 1815 N N . ARG B 1 47 ? 3.836 -3.604 5.379 1 97.31 47 ARG B N 1
ATOM 1816 C CA . ARG B 1 47 ? 4.488 -3.002 6.539 1 97.31 47 ARG B CA 1
ATOM 1817 C C . ARG B 1 47 ? 5.176 -1.693 6.16 1 97.31 47 ARG B C 1
ATOM 1819 O O . ARG B 1 47 ? 5.207 -0.752 6.957 1 97.31 47 ARG B O 1
ATOM 1826 N N . THR B 1 48 ? 5.707 -1.579 4.992 1 98.12 48 THR B N 1
ATOM 1827 C CA . THR B 1 48 ? 6.285 -0.333 4.5 1 98.12 48 THR B CA 1
ATOM 1828 C C . THR B 1 48 ? 5.293 0.817 4.648 1 98.12 48 THR B C 1
ATOM 1830 O O . THR B 1 48 ? 5.652 1.896 5.121 1 98.12 48 THR B O 1
ATOM 1833 N N . LEU B 1 49 ? 4.027 0.613 4.266 1 98.19 49 LEU B N 1
ATOM 1834 C CA . LEU B 1 49 ? 3.004 1.647 4.379 1 98.19 49 LEU B CA 1
ATOM 1835 C C . LEU B 1 49 ? 2.748 2 5.84 1 98.19 49 LEU B C 1
ATOM 1837 O O . LEU B 1 49 ? 2.518 3.166 6.172 1 98.19 49 LEU B O 1
ATOM 1841 N N . THR B 1 50 ? 2.77 0.979 6.691 1 97 50 THR B N 1
ATOM 1842 C CA . THR B 1 50 ? 2.604 1.223 8.117 1 97 50 THR B CA 1
ATOM 1843 C C . THR B 1 50 ? 3.732 2.1 8.656 1 97 50 THR B C 1
ATOM 1845 O O . THR B 1 50 ? 3.496 3 9.461 1 97 50 THR B O 1
ATOM 1848 N N . LEU B 1 51 ? 4.926 1.811 8.188 1 97.44 51 LEU B N 1
ATOM 1849 C CA . LEU B 1 51 ? 6.055 2.633 8.609 1 97.44 51 LEU B CA 1
ATOM 1850 C C . LEU B 1 51 ? 5.922 4.055 8.07 1 97.44 51 LEU B C 1
ATOM 1852 O O . LEU B 1 51 ? 6.336 5.012 8.727 1 97.44 51 LEU B O 1
ATOM 1856 N N . PHE B 1 52 ? 5.379 4.195 6.891 1 98.38 52 PHE B N 1
ATOM 1857 C CA . PHE B 1 52 ? 5.125 5.527 6.352 1 98.38 52 PHE B CA 1
ATOM 1858 C C . PHE B 1 52 ? 4.211 6.32 7.277 1 98.38 52 PHE B C 1
ATOM 1860 O O . PHE B 1 52 ? 4.305 7.547 7.344 1 98.38 52 PHE B O 1
ATOM 1867 N N . ASP B 1 53 ? 3.307 5.68 8.031 1 97 53 ASP B N 1
ATOM 1868 C CA . ASP B 1 53 ? 2.482 6.355 9.031 1 97 53 ASP B CA 1
ATOM 1869 C C . ASP B 1 53 ? 3.35 7.062 10.07 1 97 53 ASP B C 1
ATOM 1871 O O . ASP B 1 53 ? 2.975 8.125 10.578 1 97 53 ASP B O 1
ATOM 1875 N N . LEU B 1 54 ? 4.508 6.484 10.367 1 96.44 54 LEU B N 1
ATOM 1876 C CA . LEU B 1 54 ? 5.402 7.039 11.375 1 96.44 54 LEU B CA 1
ATOM 1877 C C . LEU B 1 54 ? 5.992 8.367 10.906 1 96.44 54 LEU B C 1
ATOM 1879 O O . LEU B 1 54 ? 6.539 9.125 11.711 1 96.44 54 LEU B O 1
ATOM 1883 N N . GLY B 1 55 ? 5.953 8.617 9.625 1 96.62 55 GLY B N 1
ATOM 1884 C CA . GLY B 1 55 ? 6.336 9.914 9.094 1 96.62 55 GLY B CA 1
ATOM 1885 C C . GLY B 1 55 ? 5.164 10.859 8.922 1 96.62 55 GLY B C 1
ATOM 1886 O O . GLY B 1 55 ? 5.254 12.031 9.289 1 96.62 55 GLY B O 1
ATOM 1887 N N . ARG B 1 56 ? 4.102 10.352 8.461 1 95.69 56 ARG B N 1
ATOM 1888 C CA . ARG B 1 56 ? 2.963 11.172 8.055 1 95.69 56 ARG B CA 1
ATOM 1889 C C . ARG B 1 56 ? 2.227 11.727 9.266 1 95.69 56 ARG B C 1
ATOM 1891 O O . ARG B 1 56 ? 1.758 12.867 9.25 1 95.69 56 ARG B O 1
ATOM 1898 N N . ILE B 1 57 ? 2.027 10.898 10.305 1 94.25 57 ILE B N 1
ATOM 1899 C CA . ILE B 1 57 ? 1.244 11.328 11.461 1 94.25 57 ILE B CA 1
ATOM 1900 C C . ILE B 1 57 ? 1.995 12.414 12.227 1 94.25 57 ILE B C 1
ATOM 1902 O O . ILE B 1 57 ? 1.441 13.484 12.5 1 94.25 57 ILE B O 1
ATOM 1906 N N . PRO B 1 58 ? 3.275 12.211 12.516 1 95.5 58 PRO B N 1
ATOM 1907 C CA . PRO B 1 58 ? 4.027 13.312 13.117 1 95.5 58 PRO B CA 1
ATOM 1908 C C . PRO B 1 58 ? 4.027 14.57 12.258 1 95.5 58 PRO B C 1
ATOM 1910 O O . PRO B 1 58 ? 3.992 15.688 12.781 1 95.5 58 PRO B O 1
ATOM 1913 N N . LEU B 1 59 ? 4.137 14.414 10.945 1 96.06 59 LEU B N 1
ATOM 1914 C CA . LEU B 1 59 ? 4.031 15.57 10.055 1 96.06 59 LEU B CA 1
ATOM 1915 C C . LEU B 1 59 ? 2.734 16.328 10.305 1 96.06 59 LEU B C 1
ATOM 1917 O O . LEU B 1 59 ? 2.744 17.562 10.438 1 96.06 59 LEU B O 1
ATOM 1921 N N . ALA B 1 60 ? 1.641 15.633 10.367 1 93.56 60 ALA B N 1
ATOM 1922 C CA . ALA B 1 60 ? 0.336 16.234 10.617 1 93.56 60 ALA B CA 1
ATOM 1923 C C . ALA B 1 60 ? 0.324 16.984 11.945 1 93.56 60 ALA B C 1
ATOM 1925 O O . ALA B 1 60 ? -0.279 18.062 12.055 1 93.56 60 ALA B O 1
ATOM 1926 N N . MET B 1 61 ? 1.016 16.453 12.922 1 92.81 61 MET B N 1
ATOM 1927 C CA . MET B 1 61 ? 1.1 17.109 14.227 1 92.81 61 MET B CA 1
ATOM 1928 C C . MET B 1 61 ? 1.925 18.391 14.141 1 92.81 61 MET B C 1
ATOM 1930 O O . MET B 1 61 ? 1.546 19.422 14.711 1 92.81 61 MET B O 1
ATOM 1934 N N . ARG B 1 62 ? 2.951 18.328 13.43 1 95.44 62 ARG B N 1
ATOM 1935 C CA . ARG B 1 62 ? 3.881 19.438 13.367 1 95.44 62 ARG B CA 1
ATOM 1936 C C . ARG B 1 62 ? 3.271 20.609 12.602 1 95.44 62 ARG B C 1
ATOM 1938 O O . ARG B 1 62 ? 3.652 21.766 12.812 1 95.44 62 ARG B O 1
ATOM 1945 N N . ILE B 1 63 ? 2.354 20.359 11.766 1 94.94 63 ILE B N 1
ATOM 1946 C CA . ILE B 1 63 ? 1.729 21.438 11.016 1 94.94 63 ILE B CA 1
ATOM 1947 C C . ILE B 1 63 ? 0.504 21.953 11.773 1 94.94 63 ILE B C 1
ATOM 1949 O O . ILE B 1 63 ? -0.214 22.828 11.289 1 94.94 63 ILE B O 1
ATOM 1953 N N . GLY B 1 64 ? 0.141 21.328 12.945 1 93.31 64 GLY B N 1
ATOM 1954 C CA . GLY B 1 64 ? -0.939 21.781 13.797 1 93.31 64 GLY B CA 1
ATOM 1955 C C . GLY B 1 64 ? -2.252 21.062 13.547 1 93.31 64 GLY B C 1
ATOM 1956 O O . GLY B 1 64 ? -3.264 21.375 14.18 1 93.31 64 GLY B O 1
ATOM 1957 N N . LEU B 1 65 ? -2.242 20.125 12.672 1 94 65 LEU B N 1
ATOM 1958 C CA . LEU B 1 65 ? -3.469 19.438 12.281 1 94 65 LEU B CA 1
ATOM 1959 C C . LEU B 1 65 ? -4.016 18.609 13.43 1 94 65 LEU B C 1
ATOM 1961 O O . LEU B 1 65 ? -5.23 18.453 13.57 1 94 65 LEU B O 1
ATOM 1965 N N . GLY B 1 66 ? -3.166 18.094 14.211 1 91.19 66 GLY B N 1
ATOM 1966 C CA . GLY B 1 66 ? -3.602 17.266 15.336 1 91.19 66 GLY B CA 1
ATOM 1967 C C . GLY B 1 66 ? -4.582 17.984 16.25 1 91.19 66 GLY B C 1
ATOM 1968 O O . GLY B 1 66 ? -5.621 17.422 16.609 1 91.19 66 GLY B O 1
ATOM 1969 N N . GLY B 1 67 ? -4.227 19.203 16.625 1 92.06 67 GLY B N 1
ATOM 1970 C CA . GLY B 1 67 ? -5.113 19.984 17.453 1 92.06 67 GLY B CA 1
ATOM 1971 C C . GLY B 1 67 ? -6.457 20.266 16.812 1 92.06 67 GLY B C 1
ATOM 1972 O O . GLY B 1 67 ? -7.496 20.203 17.469 1 92.06 67 GLY B O 1
ATOM 1973 N N . VAL B 1 68 ? -6.469 20.5 15.57 1 95.5 68 VAL B N 1
ATOM 1974 C CA . VAL B 1 68 ? -7.684 20.797 14.82 1 95.5 68 VAL B CA 1
ATOM 1975 C C . VAL B 1 68 ? -8.57 19.547 14.758 1 95.5 68 VAL B C 1
ATOM 1977 O O . VAL B 1 68 ? -9.773 19.625 14.984 1 95.5 68 VAL B O 1
ATOM 1980 N N . LEU B 1 69 ? -7.957 18.469 14.422 1 94.5 69 LEU B N 1
ATOM 1981 C CA . LEU B 1 69 ? -8.695 17.203 14.344 1 94.5 69 LEU B CA 1
ATOM 1982 C C . LEU B 1 69 ? -9.406 16.922 15.664 1 94.5 69 LEU B C 1
ATOM 1984 O O . LEU B 1 69 ? -10.57 16.516 15.672 1 94.5 69 LEU B O 1
ATOM 1988 N N . ARG B 1 70 ? -8.75 17.188 16.734 1 93.25 70 ARG B N 1
ATOM 1989 C CA . ARG B 1 70 ? -9.312 16.922 18.047 1 93.25 70 ARG B CA 1
ATOM 1990 C C . ARG B 1 70 ? -10.461 17.875 18.359 1 93.25 70 ARG B C 1
ATOM 1992 O O . ARG B 1 70 ? -11.539 17.453 18.766 1 93.25 70 ARG B O 1
ATOM 1999 N N . ARG B 1 71 ? -10.25 19.125 18.141 1 96.06 71 ARG B N 1
ATOM 2000 C CA . ARG B 1 71 ? -11.227 20.156 18.469 1 96.06 71 ARG B CA 1
ATOM 2001 C C . ARG B 1 71 ? -12.492 20.016 17.641 1 96.06 71 ARG B C 1
ATOM 2003 O O . ARG B 1 71 ? -13.602 20.219 18.141 1 96.06 71 ARG B O 1
ATOM 2010 N N . LYS B 1 72 ? -12.312 19.578 16.406 1 97.06 72 LYS B N 1
ATOM 2011 C CA . LYS B 1 72 ? -13.438 19.547 15.484 1 97.06 72 LYS B CA 1
ATOM 2012 C C . LYS B 1 72 ? -14.016 18.141 15.367 1 97.06 72 LYS B C 1
ATOM 2014 O O . LYS B 1 72 ? -15.023 17.938 14.688 1 97.06 72 LYS B O 1
ATOM 2019 N N . ARG B 1 73 ? -13.352 17.188 16 1 95 73 ARG B N 1
ATOM 2020 C CA . ARG B 1 73 ? -13.727 15.773 15.914 1 95 73 ARG B CA 1
ATOM 2021 C C . ARG B 1 73 ? -13.641 15.273 14.477 1 95 73 ARG B C 1
ATOM 2023 O O . ARG B 1 73 ? -14.578 14.633 13.984 1 95 73 ARG B O 1
ATOM 2030 N N . TRP B 1 74 ? -12.648 15.719 13.789 1 95.88 74 TRP B N 1
ATOM 2031 C CA . TRP B 1 74 ? -12.336 15.25 12.438 1 95.88 74 TRP B CA 1
ATOM 2032 C C . TRP B 1 74 ? -11.336 14.102 12.477 1 95.88 74 TRP B C 1
ATOM 2034 O O . TRP B 1 74 ? -10.773 13.789 13.531 1 95.88 74 TRP B O 1
ATOM 2044 N N . ALA B 1 75 ? -11.25 13.359 11.414 1 93.44 75 ALA B N 1
ATOM 2045 C CA . ALA B 1 75 ? -10.289 12.266 11.258 1 93.44 75 ALA B CA 1
ATOM 2046 C C . ALA B 1 75 ? -9.625 12.312 9.875 1 93.44 75 ALA B C 1
ATOM 2048 O O . ALA B 1 75 ? -10.148 12.938 8.953 1 93.44 75 ALA B O 1
ATOM 2049 N N . ILE B 1 76 ? -8.477 11.719 9.812 1 94.25 76 ILE B N 1
ATOM 2050 C CA . ILE B 1 76 ? -7.809 11.578 8.523 1 94.25 76 ILE B CA 1
ATOM 2051 C C . ILE B 1 76 ? -8.016 10.164 7.984 1 94.25 76 ILE B C 1
ATOM 2053 O O . ILE B 1 76 ? -7.934 9.195 8.734 1 94.25 76 ILE B O 1
ATOM 2057 N N . THR B 1 77 ? -8.32 10.055 6.738 1 94.88 77 THR B N 1
ATOM 2058 C CA . THR B 1 77 ? -8.477 8.75 6.109 1 94.88 77 THR B CA 1
ATOM 2059 C C . THR B 1 77 ? -7.676 8.664 4.816 1 94.88 77 THR B C 1
ATOM 2061 O O . THR B 1 77 ? -7.363 9.688 4.203 1 94.88 77 THR B O 1
ATOM 2064 N N . VAL B 1 78 ? -7.238 7.473 4.523 1 97.62 78 VAL B N 1
ATOM 2065 C CA . VAL B 1 78 ? -6.551 7.203 3.268 1 97.62 78 VAL B CA 1
ATOM 2066 C C . VAL B 1 78 ? -7.555 6.715 2.223 1 97.62 78 VAL B C 1
ATOM 2068 O O . VAL B 1 78 ? -8.242 5.715 2.434 1 97.62 78 VAL B O 1
ATOM 2071 N N . ALA B 1 79 ? -7.621 7.418 1.125 1 98.12 79 ALA B N 1
ATOM 2072 C CA . ALA B 1 79 ? -8.555 7.066 0.06 1 98.12 79 ALA B CA 1
ATOM 2073 C C . ALA B 1 79 ? -7.871 6.23 -1.018 1 98.12 79 ALA B C 1
ATOM 2075 O O . ALA B 1 79 ? -8.539 5.547 -1.8 1 98.12 79 ALA B O 1
ATOM 2076 N N . GLY B 1 80 ? -6.582 6.309 -1.099 1 98.56 80 GLY B N 1
ATOM 2077 C CA . GLY B 1 80 ? -5.82 5.547 -2.078 1 98.56 80 GLY B CA 1
ATOM 2078 C C . GLY B 1 80 ? -4.332 5.844 -2.041 1 98.56 80 GLY B C 1
ATOM 2079 O O . GLY B 1 80 ? -3.902 6.805 -1.401 1 98.56 80 GLY B O 1
ATOM 2080 N N . ASN B 1 81 ? -3.584 5.035 -2.664 1 98.81 81 ASN B N 1
ATOM 2081 C CA . ASN B 1 81 ? -2.148 5.266 -2.791 1 98.81 81 ASN B CA 1
ATOM 2082 C C . ASN B 1 81 ? -1.559 4.5 -3.973 1 98.81 81 ASN B C 1
ATOM 2084 O O . ASN B 1 81 ? -2.213 3.625 -4.539 1 98.81 81 ASN B O 1
ATOM 2088 N N . THR B 1 82 ? -0.447 4.867 -4.406 1 98.88 82 THR B N 1
ATOM 2089 C CA . THR B 1 82 ? 0.402 4.141 -5.344 1 98.88 82 THR B CA 1
ATOM 2090 C C . THR B 1 82 ? 1.849 4.117 -4.859 1 98.88 82 THR B C 1
ATOM 2092 O O . THR B 1 82 ? 2.383 5.145 -4.434 1 98.88 82 THR B O 1
ATOM 2095 N N . VAL B 1 83 ? 2.424 2.945 -4.863 1 98.81 83 VAL B N 1
ATOM 2096 C CA . VAL B 1 83 ? 3.766 2.777 -4.312 1 98.81 83 VAL B CA 1
ATOM 2097 C C . VAL B 1 83 ? 4.668 2.113 -5.348 1 98.81 83 VAL B C 1
ATOM 2099 O O . VAL B 1 83 ? 4.23 1.234 -6.094 1 98.81 83 VAL B O 1
ATOM 2102 N N . ARG B 1 84 ? 5.855 2.611 -5.438 1 98.69 84 ARG B N 1
ATOM 2103 C CA . ARG B 1 84 ? 6.941 1.991 -6.188 1 98.69 84 ARG B CA 1
ATOM 2104 C C . ARG B 1 84 ? 8.008 1.432 -5.25 1 98.69 84 ARG B C 1
ATOM 2106 O O . ARG B 1 84 ? 8.469 2.129 -4.344 1 98.69 84 ARG B O 1
ATOM 2113 N N . TYR B 1 85 ? 8.312 0.15 -5.375 1 98.19 85 TYR B N 1
ATOM 2114 C CA . TYR B 1 85 ? 9.383 -0.505 -4.629 1 98.19 85 TYR B CA 1
ATOM 2115 C C . TYR B 1 85 ? 10.57 -0.82 -5.535 1 98.19 85 TYR B C 1
ATOM 2117 O O . TYR B 1 85 ? 10.398 -1.398 -6.609 1 98.19 85 TYR B O 1
ATOM 2125 N N . ARG B 1 86 ? 11.805 -0.508 -5.059 1 96.75 86 ARG B N 1
ATOM 2126 C CA . ARG B 1 86 ? 12.938 -0.731 -5.957 1 96.75 86 ARG B CA 1
ATOM 2127 C C . ARG B 1 86 ? 14.078 -1.426 -5.23 1 96.75 86 ARG B C 1
ATOM 2129 O O . ARG B 1 86 ? 14.875 -2.133 -5.852 1 96.75 86 ARG B O 1
ATOM 2136 N N . ARG B 1 87 ? 14.227 -1.234 -3.949 1 96 87 ARG B N 1
ATOM 2137 C CA . ARG B 1 87 ? 15.312 -1.852 -3.188 1 96 87 ARG B CA 1
ATOM 2138 C C . ARG B 1 87 ? 14.773 -2.529 -1.93 1 96 87 ARG B C 1
ATOM 2140 O O . ARG B 1 87 ? 13.812 -2.057 -1.327 1 96 87 ARG B O 1
ATOM 2147 N N . ARG B 1 88 ? 15.484 -3.533 -1.594 1 94.19 88 ARG B N 1
ATOM 2148 C CA . ARG B 1 88 ? 15.086 -4.297 -0.415 1 94.19 88 ARG B CA 1
ATOM 2149 C C . ARG B 1 88 ? 15.547 -3.609 0.864 1 94.19 88 ARG B C 1
ATOM 2151 O O . ARG B 1 88 ? 16.609 -2.977 0.887 1 94.19 88 ARG B O 1
ATOM 2158 N N . VAL B 1 89 ? 14.711 -3.656 1.827 1 97.38 89 VAL B N 1
ATOM 2159 C CA . VAL B 1 89 ? 15.062 -3.275 3.191 1 97.38 89 VAL B CA 1
ATOM 2160 C C . VAL B 1 89 ? 15.102 -4.516 4.082 1 97.38 89 VAL B C 1
ATOM 2162 O O . VAL B 1 89 ? 14.164 -5.32 4.07 1 97.38 89 VAL B O 1
ATOM 2165 N N . ARG B 1 90 ? 16.203 -4.719 4.766 1 96.25 90 ARG B N 1
ATOM 2166 C CA . ARG B 1 90 ? 16.422 -5.953 5.516 1 96.25 90 ARG B CA 1
ATOM 2167 C C . ARG B 1 90 ? 16.531 -5.668 7.012 1 96.25 90 ARG B C 1
ATOM 2169 O O . ARG B 1 90 ? 16.406 -4.52 7.441 1 96.25 90 ARG B O 1
ATOM 2176 N N . MET B 1 91 ? 16.703 -6.73 7.715 1 96.12 91 MET B N 1
ATOM 2177 C CA . MET B 1 91 ? 16.75 -6.668 9.172 1 96.12 91 MET B CA 1
ATOM 2178 C C . MET B 1 91 ? 17.844 -5.711 9.648 1 96.12 91 MET B C 1
ATOM 2180 O O . MET B 1 91 ? 18.984 -5.777 9.172 1 96.12 91 MET B O 1
ATOM 2184 N N . PHE B 1 92 ? 17.438 -4.75 10.438 1 97.06 92 PHE B N 1
ATOM 2185 C CA . PHE B 1 92 ? 18.281 -3.812 11.172 1 97.06 92 PHE B CA 1
ATOM 2186 C C . PHE B 1 92 ? 18.766 -2.688 10.266 1 97.06 92 PHE B C 1
ATOM 2188 O O . PHE B 1 92 ? 19.562 -1.852 10.68 1 97.06 92 PHE B O 1
ATOM 2195 N N . ASP B 1 93 ? 18.297 -2.732 9.086 1 97.94 93 ASP B N 1
ATOM 2196 C CA . ASP B 1 93 ? 18.562 -1.562 8.258 1 97.94 93 ASP B CA 1
ATOM 2197 C C . ASP B 1 93 ? 18.016 -0.294 8.898 1 97.94 93 ASP B C 1
ATOM 2199 O O . ASP B 1 93 ? 16.906 -0.299 9.438 1 97.94 93 ASP B O 1
ATOM 2203 N N . ARG B 1 94 ? 18.766 0.785 8.922 1 98.19 94 ARG B N 1
ATOM 2204 C CA . ARG B 1 94 ? 18.281 2.111 9.266 1 98.19 94 ARG B CA 1
ATOM 2205 C C . ARG B 1 94 ? 17.688 2.809 8.047 1 98.19 94 ARG B C 1
ATOM 2207 O O . ARG B 1 94 ? 18.312 2.855 6.988 1 98.19 94 ARG B O 1
ATOM 2214 N N . VAL B 1 95 ? 16.484 3.279 8.242 1 98.31 95 VAL B N 1
ATOM 2215 C CA . VAL B 1 95 ? 15.836 3.926 7.102 1 98.31 95 VAL B CA 1
ATOM 2216 C C . VAL B 1 95 ? 15.469 5.363 7.465 1 98.31 95 VAL B C 1
ATOM 2218 O O . VAL B 1 95 ? 15.203 5.668 8.633 1 98.31 95 VAL B O 1
ATOM 2221 N N . GLU B 1 96 ? 15.578 6.191 6.488 1 98.44 96 GLU B N 1
ATOM 2222 C CA . GLU B 1 96 ? 15.109 7.57 6.535 1 98.44 96 GLU B CA 1
ATOM 2223 C C . GLU B 1 96 ? 13.82 7.746 5.742 1 98.44 96 GLU B C 1
ATOM 2225 O O . GLU B 1 96 ? 13.727 7.309 4.59 1 98.44 96 GLU B O 1
ATOM 2230 N N . ILE B 1 97 ? 12.805 8.352 6.359 1 98.44 97 ILE B N 1
ATOM 2231 C CA . ILE B 1 97 ? 11.523 8.57 5.703 1 98.44 97 ILE B CA 1
ATOM 2232 C C . ILE B 1 97 ? 11.273 10.062 5.535 1 98.44 97 ILE B C 1
ATOM 2234 O O . ILE B 1 97 ? 11.352 10.828 6.504 1 98.44 97 ILE B O 1
ATOM 2238 N N . LEU B 1 98 ? 11.07 10.469 4.336 1 98.69 98 LEU B N 1
ATOM 2239 C CA . LEU B 1 98 ? 10.672 11.836 4.02 1 98.69 98 LEU B CA 1
ATOM 2240 C C . LEU B 1 98 ? 9.18 11.906 3.699 1 98.69 98 LEU B C 1
ATOM 2242 O O . LEU B 1 98 ? 8.688 11.141 2.867 1 98.69 98 LEU B O 1
ATOM 2246 N N . SER B 1 99 ? 8.477 12.789 4.359 1 98.31 99 SER B N 1
ATOM 2247 C CA . SER B 1 99 ? 7.035 12.961 4.176 1 98.31 99 SER B CA 1
ATOM 2248 C C . SER B 1 99 ? 6.684 14.422 3.932 1 98.31 99 SER B C 1
ATOM 2250 O O . SER B 1 99 ? 7.121 15.305 4.676 1 98.31 99 SER B O 1
ATOM 2252 N N . ARG B 1 100 ? 5.863 14.68 2.936 1 98.12 100 ARG B N 1
ATOM 2253 C CA . ARG B 1 100 ? 5.441 16.047 2.672 1 98.12 100 ARG B CA 1
ATOM 2254 C C . ARG B 1 100 ? 4.098 16.078 1.957 1 98.12 100 ARG B C 1
ATOM 2256 O O . ARG B 1 100 ? 3.754 15.156 1.222 1 98.12 100 ARG B O 1
ATOM 2263 N N . CYS B 1 101 ? 3.357 17.125 2.148 1 98.06 101 CYS B N 1
ATOM 2264 C CA . CYS B 1 101 ? 2.178 17.422 1.349 1 98.06 101 CYS B CA 1
ATOM 2265 C C . CYS B 1 101 ? 2.568 18.094 0.034 1 98.06 101 CYS B C 1
ATOM 2267 O O . CYS B 1 101 ? 3.33 19.062 0.026 1 98.06 101 CYS B O 1
ATOM 2269 N N . ILE B 1 102 ? 2.055 17.594 -1.07 1 98.12 102 ILE B N 1
ATOM 2270 C CA . ILE B 1 102 ? 2.498 18.156 -2.34 1 98.12 102 ILE B CA 1
ATOM 2271 C C . ILE B 1 102 ? 1.356 18.953 -2.979 1 98.12 102 ILE B C 1
ATOM 2273 O O . ILE B 1 102 ? 1.533 19.562 -4.031 1 98.12 102 ILE B O 1
ATOM 2277 N N . GLY B 1 103 ? 0.185 18.938 -2.406 1 98.19 103 GLY B N 1
ATOM 2278 C CA . GLY B 1 103 ? -0.95 19.719 -2.895 1 98.19 103 GLY B CA 1
ATOM 2279 C C . GLY B 1 103 ? -2.287 19.109 -2.51 1 98.19 103 GLY B C 1
ATOM 2280 O O . GLY B 1 103 ? -2.338 18.094 -1.811 1 98.19 103 GLY B O 1
ATOM 2281 N N . TRP B 1 104 ? -3.326 19.75 -2.859 1 98.31 104 TRP B N 1
ATOM 2282 C CA . TRP B 1 104 ? -4.688 19.297 -2.588 1 98.31 104 TRP B CA 1
ATOM 2283 C C . TRP B 1 104 ? -5.652 19.797 -3.658 1 98.31 104 TRP B C 1
ATOM 2285 O O . TRP B 1 104 ? -5.348 20.766 -4.371 1 98.31 104 TRP B O 1
ATOM 2295 N N . ASP B 1 105 ? -6.656 19.125 -3.854 1 97.69 105 ASP B N 1
ATOM 2296 C CA . ASP B 1 105 ? -7.758 19.609 -4.684 1 97.69 105 ASP B CA 1
ATOM 2297 C C . ASP B 1 105 ? -9 19.875 -3.838 1 97.69 105 ASP B C 1
ATOM 2299 O O . ASP B 1 105 ? -8.891 20.25 -2.67 1 97.69 105 ASP B O 1
ATOM 2303 N N . ALA B 1 106 ? -10.18 19.828 -4.426 1 96.88 106 ALA B N 1
ATOM 2304 C CA . ALA B 1 106 ? -11.391 20.219 -3.721 1 96.88 106 ALA B CA 1
ATOM 2305 C C . ALA B 1 106 ? -11.75 19.219 -2.633 1 96.88 106 ALA B C 1
ATOM 2307 O O . ALA B 1 106 ? -12.461 19.547 -1.68 1 96.88 106 ALA B O 1
ATOM 2308 N N . ARG B 1 107 ? -11.234 18 -2.746 1 97.44 107 ARG B N 1
ATOM 2309 C CA . ARG B 1 107 ? -11.719 16.953 -1.852 1 97.44 107 ARG B CA 1
ATOM 2310 C C . ARG B 1 107 ? -10.57 16.281 -1.119 1 97.44 107 ARG B C 1
ATOM 2312 O O . ARG B 1 107 ? -10.734 15.797 0.003 1 97.44 107 ARG B O 1
ATOM 2319 N N . PHE B 1 108 ? -9.414 16.203 -1.807 1 98.44 108 PHE B N 1
ATOM 2320 C CA . PHE B 1 108 ? -8.359 15.328 -1.3 1 98.44 108 PHE B CA 1
ATOM 2321 C C . PHE B 1 108 ? -7.062 16.094 -1.09 1 98.44 108 PHE B C 1
ATOM 2323 O O . PHE B 1 108 ? -6.844 17.141 -1.726 1 98.44 108 PHE B O 1
ATOM 2330 N N . ILE B 1 109 ? -6.309 15.656 -0.165 1 98.38 109 ILE B N 1
ATOM 2331 C CA . ILE B 1 109 ? -4.941 16.094 0.088 1 98.38 109 ILE B CA 1
ATOM 2332 C C . ILE B 1 109 ? -3.955 15.031 -0.384 1 98.38 109 ILE B C 1
ATOM 2334 O O . ILE B 1 109 ? -4.117 13.852 -0.075 1 98.38 109 ILE B O 1
ATOM 2338 N N . TYR B 1 110 ? -2.934 15.438 -1.137 1 98.75 110 TYR B N 1
ATOM 2339 C CA . TYR B 1 110 ? -1.975 14.5 -1.716 1 98.75 110 TYR B CA 1
ATOM 2340 C C . TYR B 1 110 ? -0.618 14.617 -1.031 1 98.75 110 TYR B C 1
ATOM 2342 O O . TYR B 1 110 ? -0.058 15.719 -0.935 1 98.75 110 TYR B O 1
ATOM 2350 N N . MET B 1 111 ? -0.122 13.469 -0.568 1 98.44 111 MET B N 1
ATOM 2351 C CA . MET B 1 111 ? 1.158 13.406 0.131 1 98.44 111 MET B CA 1
ATOM 2352 C C . MET B 1 111 ? 2.148 12.531 -0.627 1 98.44 111 MET B C 1
ATOM 2354 O O . MET B 1 111 ? 1.76 11.531 -1.239 1 98.44 111 MET B O 1
ATOM 2358 N N . GLU B 1 112 ? 3.342 12.953 -0.57 1 98.56 112 GLU B N 1
ATOM 2359 C CA . GLU B 1 112 ? 4.461 12.203 -1.126 1 98.56 112 GLU B CA 1
ATOM 2360 C C . GLU B 1 112 ? 5.391 11.695 -0.024 1 98.56 112 GLU B C 1
ATOM 2362 O O . GLU B 1 112 ? 5.809 12.469 0.843 1 98.56 112 GLU B O 1
ATOM 2367 N N . GLN B 1 113 ? 5.719 10.438 -0.025 1 98.69 113 GLN B N 1
ATOM 2368 C CA . GLN B 1 113 ? 6.633 9.883 0.967 1 98.69 113 GLN B CA 1
ATOM 2369 C C . GLN B 1 113 ? 7.668 8.977 0.311 1 98.69 113 GLN B C 1
ATOM 2371 O O . GLN B 1 113 ? 7.355 8.25 -0.635 1 98.69 113 GLN B O 1
ATOM 2376 N N . SER B 1 114 ? 8.844 9.031 0.75 1 98.75 114 SER B N 1
ATOM 2377 C CA . SER B 1 114 ? 9.93 8.195 0.256 1 98.75 114 SER B CA 1
ATOM 2378 C C . SER B 1 114 ? 10.734 7.598 1.407 1 98.75 114 SER B C 1
ATOM 2380 O O . SER B 1 114 ? 10.852 8.211 2.471 1 98.75 114 SER B O 1
ATOM 2382 N N . MET B 1 115 ? 11.195 6.43 1.254 1 98.81 115 MET B N 1
ATOM 2383 C CA . MET B 1 115 ? 12.047 5.727 2.205 1 98.81 115 MET B CA 1
ATOM 2384 C C . MET B 1 115 ? 13.445 5.52 1.633 1 98.81 115 MET B C 1
ATOM 2386 O O . MET B 1 115 ? 13.594 5.109 0.48 1 98.81 115 MET B O 1
ATOM 2390 N N . TRP B 1 116 ? 14.438 5.797 2.436 1 98.75 116 TRP B N 1
ATOM 2391 C CA . TRP B 1 116 ? 15.828 5.758 1.998 1 98.75 116 TRP B CA 1
ATOM 2392 C C . TRP B 1 116 ? 16.672 4.91 2.943 1 98.75 116 TRP B C 1
ATOM 2394 O O . TRP B 1 116 ? 16.516 4.988 4.164 1 98.75 116 TRP B O 1
ATOM 2404 N N . ARG B 1 117 ? 17.531 4.113 2.387 1 98.19 117 ARG B N 1
ATOM 2405 C CA . ARG B 1 117 ? 18.516 3.299 3.098 1 98.19 117 ARG B CA 1
ATOM 2406 C C . ARG B 1 117 ? 19.922 3.527 2.549 1 98.19 117 ARG B C 1
ATOM 2408 O O . ARG B 1 117 ? 20.188 3.25 1.379 1 98.19 117 ARG B O 1
ATOM 2415 N N . LYS B 1 118 ? 20.828 4.023 3.373 1 96.19 118 LYS B N 1
ATOM 2416 C CA . LYS B 1 118 ? 22.219 4.266 2.979 1 96.19 118 LYS B CA 1
ATOM 2417 C C . LYS B 1 118 ? 22.281 5.109 1.708 1 96.19 118 LYS B C 1
ATOM 2419 O O . LYS B 1 118 ? 22.984 4.758 0.762 1 96.19 118 LYS B O 1
ATOM 2424 N N . GLY B 1 119 ? 21.406 6.094 1.69 1 94.94 119 GLY B N 1
ATOM 2425 C CA . GLY B 1 119 ? 21.453 7.07 0.615 1 94.94 119 GLY B CA 1
ATOM 2426 C C . GLY B 1 119 ? 20.719 6.621 -0.632 1 94.94 119 GLY B C 1
ATOM 2427 O O . GLY B 1 119 ? 20.609 7.371 -1.604 1 94.94 119 GLY B O 1
ATOM 2428 N N . GLU B 1 120 ? 20.172 5.41 -0.649 1 97.69 120 GLU B N 1
ATOM 2429 C CA . GLU B 1 120 ? 19.422 4.891 -1.79 1 97.69 120 GLU B CA 1
ATOM 2430 C C . GLU B 1 120 ? 17.922 4.82 -1.485 1 97.69 120 GLU B C 1
ATOM 2432 O O . GLU B 1 120 ? 17.531 4.32 -0.433 1 97.69 120 GLU B O 1
ATOM 2437 N N . CYS B 1 121 ? 17.156 5.336 -2.43 1 98.62 121 CYS B N 1
ATOM 2438 C CA . CYS B 1 121 ? 15.711 5.262 -2.258 1 98.62 121 CYS B CA 1
ATOM 2439 C C . CYS B 1 121 ? 15.211 3.832 -2.432 1 98.62 121 CYS B C 1
ATOM 2441 O O . CYS B 1 121 ? 15.547 3.168 -3.416 1 98.62 121 CYS B O 1
ATOM 2443 N N . THR B 1 122 ? 14.43 3.377 -1.505 1 98.62 122 THR B N 1
ATOM 2444 C CA . THR B 1 122 ? 13.953 1.998 -1.564 1 98.62 122 THR B CA 1
ATOM 2445 C C . THR B 1 122 ? 12.5 1.944 -2.012 1 98.62 122 THR B C 1
ATOM 2447 O O . THR B 1 122 ? 12.078 0.988 -2.666 1 98.62 122 THR B O 1
ATOM 2450 N N . SER B 1 123 ? 11.703 2.875 -1.622 1 98.75 123 SER B N 1
ATOM 2451 C CA . SER B 1 123 ? 10.281 2.92 -1.968 1 98.75 123 SER B CA 1
ATOM 2452 C C . SER B 1 123 ? 9.766 4.355 -1.992 1 98.75 123 SER B C 1
ATOM 2454 O O . SER B 1 123 ? 10.352 5.242 -1.367 1 98.75 123 SER B O 1
ATOM 2456 N N . HIS B 1 124 ? 8.805 4.609 -2.777 1 98.88 124 HIS B N 1
ATOM 2457 C CA . HIS B 1 124 ? 8.203 5.914 -3.008 1 98.88 124 HIS B CA 1
ATOM 2458 C C . HIS B 1 124 ? 6.684 5.801 -3.117 1 98.88 124 HIS B C 1
ATOM 2460 O O . HIS B 1 124 ? 6.168 5.008 -3.908 1 98.88 124 HIS B O 1
ATOM 2466 N N . MET B 1 125 ? 5.965 6.633 -2.324 1 98.81 125 MET B N 1
ATOM 2467 C CA . MET B 1 125 ? 4.508 6.531 -2.293 1 98.81 125 MET B CA 1
ATOM 2468 C C . MET B 1 125 ? 3.865 7.887 -2.551 1 98.81 125 MET B C 1
ATOM 2470 O O . MET B 1 125 ? 4.32 8.906 -2.031 1 98.81 125 MET B O 1
ATOM 2474 N N . LEU B 1 126 ? 2.93 7.926 -3.418 1 98.88 126 LEU B N 1
ATOM 2475 C CA . LEU B 1 126 ? 1.929 8.984 -3.488 1 98.88 126 LEU B CA 1
ATOM 2476 C C . LEU B 1 126 ? 0.647 8.57 -2.771 1 98.88 126 LEU B C 1
ATOM 2478 O O . LEU B 1 126 ? 0.095 7.5 -3.047 1 98.88 126 LEU B O 1
ATOM 2482 N N . LEU B 1 127 ? 0.214 9.359 -1.842 1 98.81 127 LEU B N 1
ATOM 2483 C CA . LEU B 1 127 ? -0.944 9.047 -1.012 1 98.81 127 LEU B CA 1
ATOM 2484 C C . LEU B 1 127 ? -2.059 10.062 -1.229 1 98.81 127 LEU B C 1
ATOM 2486 O O . LEU B 1 127 ? -1.809 11.273 -1.244 1 98.81 127 LEU B O 1
ATOM 2490 N N . ARG B 1 128 ? -3.215 9.586 -1.53 1 98.81 128 ARG B N 1
ATOM 2491 C CA . ARG B 1 128 ? -4.434 10.391 -1.506 1 98.81 128 ARG B CA 1
ATOM 2492 C C . ARG B 1 128 ? -5.133 10.281 -0.156 1 98.81 128 ARG B C 1
ATOM 2494 O O . ARG B 1 128 ? -5.586 9.203 0.23 1 98.81 128 ARG B O 1
ATOM 2501 N N . SER B 1 129 ? -5.234 11.336 0.527 1 97.94 129 SER B N 1
ATOM 2502 C CA . SER B 1 129 ? -5.844 11.352 1.853 1 97.94 129 SER B CA 1
ATOM 2503 C C . SER B 1 129 ? -7.012 12.336 1.909 1 97.94 129 SER B C 1
ATOM 2505 O O . SER B 1 129 ? -7.145 13.203 1.043 1 97.94 129 SER B O 1
ATOM 2507 N N . ALA B 1 130 ? -7.844 12.164 2.898 1 97.44 130 ALA B N 1
ATOM 2508 C CA . ALA B 1 130 ? -8.961 13.07 3.137 1 97.44 130 ALA B CA 1
ATOM 2509 C C . ALA B 1 130 ? -9.172 13.305 4.629 1 97.44 130 ALA B C 1
ATOM 2511 O O . ALA B 1 130 ? -8.828 12.445 5.449 1 97.44 130 ALA B O 1
ATOM 2512 N N . VAL B 1 131 ? -9.672 14.422 4.957 1 97 131 VAL B N 1
ATOM 2513 C CA . VAL B 1 131 ? -10.188 14.695 6.293 1 97 131 VAL B CA 1
ATOM 2514 C C . VAL B 1 131 ? -11.695 14.438 6.324 1 97 131 VAL B C 1
ATOM 2516 O O . VAL B 1 131 ? -12.414 14.844 5.406 1 97 131 VAL B O 1
ATOM 2519 N N . THR B 1 132 ? -12.094 13.781 7.328 1 96.12 132 THR B N 1
ATOM 2520 C CA . THR B 1 132 ? -13.508 13.422 7.395 1 96.12 132 THR B CA 1
ATOM 2521 C C . THR B 1 132 ? -14.117 13.867 8.727 1 96.12 132 THR B C 1
ATOM 2523 O O . THR B 1 132 ? -13.406 13.992 9.719 1 96.12 132 THR B O 1
ATOM 2526 N N . SER B 1 133 ? -15.406 14.133 8.727 1 95.94 133 SER B N 1
ATOM 2527 C CA . SER B 1 133 ? -16.281 14.328 9.867 1 95.94 133 SER B CA 1
ATOM 2528 C C . SER B 1 133 ? -17.453 13.352 9.836 1 95.94 133 SER B C 1
ATOM 2530 O O . SER B 1 133 ? -17.594 12.578 8.891 1 95.94 133 SER B O 1
ATOM 2532 N N . PRO B 1 134 ? -18.266 13.336 10.844 1 91.31 134 PRO B N 1
ATOM 2533 C CA . PRO B 1 134 ? -19.453 12.484 10.789 1 91.31 134 PRO B CA 1
ATOM 2534 C C . PRO B 1 134 ? -20.359 12.797 9.594 1 91.31 134 PRO B C 1
ATOM 2536 O O . PRO B 1 134 ? -21.141 11.945 9.172 1 91.31 134 PRO B O 1
ATOM 2539 N N . LYS B 1 135 ? -20.234 13.984 9.055 1 93.19 135 LYS B N 1
ATOM 2540 C CA . LYS B 1 135 ? -21.078 14.414 7.941 1 93.19 135 LYS B CA 1
ATOM 2541 C C . LYS B 1 135 ? -20.438 14.062 6.602 1 93.19 135 LYS B C 1
ATOM 2543 O O . LYS B 1 135 ? -21.031 14.289 5.547 1 93.19 135 LYS B O 1
ATOM 2548 N N . GLY B 1 136 ? -19.234 13.516 6.625 1 93.88 136 GLY B N 1
ATOM 2549 C CA . GLY B 1 136 ? -18.547 13.172 5.391 1 93.88 136 GLY B CA 1
ATOM 2550 C C . GLY B 1 136 ? -17.203 13.859 5.242 1 93.88 136 GLY B C 1
ATOM 2551 O O . GLY B 1 136 ? -16.562 14.219 6.234 1 93.88 136 GLY B O 1
ATOM 2552 N N . ILE B 1 137 ? -16.766 13.984 3.977 1 96.62 137 ILE B N 1
ATOM 2553 C CA . ILE B 1 137 ? -15.445 14.562 3.699 1 96.62 137 ILE B CA 1
ATOM 2554 C C . ILE B 1 137 ? -15.477 16.062 3.975 1 96.62 137 ILE B C 1
ATOM 2556 O O . ILE B 1 137 ? -16.422 16.75 3.6 1 96.62 137 ILE B O 1
ATOM 2560 N N . VAL B 1 138 ? -14.523 16.516 4.711 1 98.12 138 VAL B N 1
ATOM 2561 C CA . VAL B 1 138 ? -14.312 17.938 4.945 1 98.12 138 VAL B CA 1
ATOM 2562 C C . VAL B 1 138 ? -13.398 18.5 3.859 1 98.12 138 VAL B C 1
ATOM 2564 O O . VAL B 1 138 ? -12.266 18.062 3.691 1 98.12 138 VAL B O 1
ATOM 2567 N N . PRO B 1 139 ? -13.867 19.453 3.109 1 97.88 139 PRO B N 1
ATOM 2568 C CA . PRO B 1 139 ? -13.023 20.016 2.061 1 97.88 139 PRO B CA 1
ATOM 2569 C C . PRO B 1 139 ? -11.703 20.562 2.598 1 97.88 139 PRO B C 1
ATOM 2571 O O . PRO B 1 139 ? -11.672 21.188 3.668 1 97.88 139 PRO B O 1
ATOM 2574 N N . PRO B 1 140 ? -10.586 20.422 1.846 1 97.75 140 PRO B N 1
ATOM 2575 C CA . PRO B 1 140 ? -9.281 20.938 2.283 1 97.75 140 PRO B CA 1
ATOM 2576 C C . PRO B 1 140 ? -9.312 22.422 2.594 1 97.75 140 PRO B C 1
ATOM 2578 O O . PRO B 1 140 ? -8.609 22.891 3.5 1 97.75 140 PRO B O 1
ATOM 2581 N N . SER B 1 141 ? -10.07 23.203 1.875 1 97.06 141 SER B N 1
ATOM 2582 C CA . SER B 1 141 ? -10.18 24.625 2.152 1 97.06 141 SER B CA 1
ATOM 2583 C C . SER B 1 141 ? -10.664 24.875 3.574 1 97.06 141 SER B C 1
ATOM 2585 O O . SER B 1 141 ? -10.203 25.812 4.238 1 97.06 141 SER B O 1
ATOM 2587 N N . GLU B 1 142 ? -11.633 24.078 4.016 1 97.44 142 GLU B N 1
ATOM 2588 C CA . GLU B 1 142 ? -12.125 24.188 5.387 1 97.44 142 GLU B CA 1
ATOM 2589 C C . GLU B 1 142 ? -11.062 23.766 6.395 1 97.44 142 GLU B C 1
ATOM 2591 O O . GLU B 1 142 ? -10.938 24.359 7.465 1 97.44 142 GLU B O 1
ATOM 2596 N N . VAL B 1 143 ? -10.328 22.734 6.074 1 97.75 143 VAL B N 1
ATOM 2597 C CA . VAL B 1 143 ? -9.234 22.281 6.93 1 97.75 143 VAL B CA 1
ATOM 2598 C C . VAL B 1 143 ? -8.195 23.391 7.086 1 97.75 143 VAL B C 1
ATOM 2600 O O . VAL B 1 143 ? -7.758 23.688 8.195 1 97.75 143 VAL B O 1
ATOM 2603 N N . LEU B 1 144 ? -7.805 24.016 5.969 1 97 144 LEU B N 1
ATOM 2604 C CA . LEU B 1 144 ? -6.824 25.094 5.98 1 97 144 LEU B CA 1
ATOM 2605 C C . LEU B 1 144 ? -7.324 26.281 6.801 1 97 144 LEU B C 1
ATOM 2607 O O . LEU B 1 144 ? -6.562 26.875 7.57 1 97 144 LEU B O 1
ATOM 2611 N N . ALA B 1 145 ? -8.555 26.578 6.617 1 97.12 145 ALA B N 1
ATOM 2612 C CA . ALA B 1 145 ? -9.148 27.672 7.391 1 97.12 145 ALA B CA 1
ATOM 2613 C C . ALA B 1 145 ? -9.062 27.391 8.891 1 97.12 145 ALA B C 1
ATOM 2615 O O . ALA B 1 145 ? -8.75 28.281 9.68 1 97.12 145 ALA B O 1
ATOM 2616 N N . ALA B 1 146 ? -9.352 26.125 9.273 1 97.19 146 ALA B N 1
ATOM 2617 C CA . ALA B 1 146 ? -9.297 25.734 10.68 1 97.19 146 ALA B CA 1
ATOM 2618 C C . ALA B 1 146 ? -7.879 25.812 11.227 1 97.19 146 ALA B C 1
ATOM 2620 O O . ALA B 1 146 ? -7.68 25.984 12.43 1 97.19 146 ALA B O 1
ATOM 2621 N N . LEU B 1 147 ? -6.906 25.703 10.336 1 96.12 147 LEU B N 1
ATOM 2622 C CA . LEU B 1 147 ? -5.5 25.844 10.703 1 96.12 147 LEU B CA 1
ATOM 2623 C C . LEU B 1 147 ? -5.074 27.297 10.711 1 96.12 147 LEU B C 1
ATOM 2625 O O . LEU B 1 147 ? -3.936 27.625 11.062 1 96.12 147 LEU B O 1
ATOM 2629 N N . GLY B 1 148 ? -5.977 28.141 10.203 1 95.88 148 GLY B N 1
ATOM 2630 C CA . GLY B 1 148 ? -5.68 29.562 10.117 1 95.88 148 GLY B CA 1
ATOM 2631 C C . GLY B 1 148 ? -4.828 29.922 8.922 1 95.88 148 GLY B C 1
ATOM 2632 O O . GLY B 1 148 ? -4.086 30.906 8.953 1 95.88 148 GLY B O 1
ATOM 2633 N N . LEU B 1 149 ? -4.93 29.062 7.988 1 94.12 149 LEU B N 1
ATOM 2634 C CA . LEU B 1 149 ? -4.098 29.266 6.812 1 94.12 149 LEU B CA 1
ATOM 2635 C C . LEU B 1 149 ? -4.93 29.781 5.641 1 94.12 149 LEU B C 1
ATOM 2637 O O . LEU B 1 149 ? -6.07 29.344 5.449 1 94.12 149 LEU B O 1
ATOM 2641 N N . VAL B 1 150 ? -4.406 30.719 4.973 1 92.12 150 VAL B N 1
ATOM 2642 C CA . VAL B 1 150 ? -4.977 31.203 3.721 1 92.12 150 VAL B CA 1
ATOM 2643 C C . VAL B 1 150 ? -3.979 30.984 2.582 1 92.12 150 VAL B C 1
ATOM 2645 O O . VAL B 1 150 ? -3.051 31.781 2.404 1 92.12 150 VAL B O 1
ATOM 2648 N N . THR B 1 151 ? -4.117 29.891 1.97 1 92.62 151 THR B N 1
ATOM 2649 C CA . THR B 1 151 ? -3.176 29.531 0.913 1 92.62 151 THR B CA 1
ATOM 2650 C C . THR B 1 151 ? -3.861 28.688 -0.161 1 92.62 151 THR B C 1
ATOM 2652 O O . THR B 1 151 ? -5.004 28.266 0.015 1 92.62 151 THR B O 1
ATOM 2655 N N . THR B 1 152 ? -3.277 28.688 -1.292 1 94.56 152 THR B N 1
ATOM 2656 C CA . THR B 1 152 ? -3.736 27.844 -2.396 1 94.56 152 THR B CA 1
ATOM 2657 C C . THR B 1 152 ? -2.822 26.641 -2.574 1 94.56 152 THR B C 1
ATOM 2659 O O . THR B 1 152 ? -1.656 26.672 -2.176 1 94.56 152 THR B O 1
ATOM 2662 N N . SER B 1 153 ? -3.406 25.594 -3.145 1 97.19 153 SER B N 1
ATOM 2663 C CA . SER B 1 153 ? -2.609 24.391 -3.367 1 97.19 153 SER B CA 1
ATOM 2664 C C . SER B 1 153 ? -1.514 24.641 -4.398 1 97.19 153 SER B C 1
ATOM 2666 O O . SER B 1 153 ? -1.751 25.281 -5.422 1 97.19 153 SER B O 1
ATOM 2668 N N . PRO B 1 154 ? -0.293 24.188 -4.137 1 96.81 154 PRO B N 1
ATOM 2669 C CA . PRO B 1 154 ? 0.64 24.109 -5.262 1 96.81 154 PRO B CA 1
ATOM 2670 C C . PRO B 1 154 ? 0.095 23.266 -6.418 1 96.81 154 PRO B C 1
ATOM 2672 O O . PRO B 1 154 ? -0.781 22.422 -6.219 1 96.81 154 PRO B O 1
ATOM 2675 N N . ASP B 1 155 ? 0.585 23.562 -7.609 1 97.31 155 ASP B N 1
ATOM 2676 C CA . ASP B 1 155 ? 0.265 22.672 -8.719 1 97.31 155 ASP B CA 1
ATOM 2677 C C . ASP B 1 155 ? 0.8 21.266 -8.469 1 97.31 155 ASP B C 1
ATOM 2679 O O . ASP B 1 155 ? 1.983 21.094 -8.164 1 97.31 155 ASP B O 1
ATOM 2683 N N . LEU B 1 156 ? -0.076 20.312 -8.531 1 97.88 156 LEU B N 1
ATOM 2684 C CA . LEU B 1 156 ? 0.392 18.938 -8.414 1 97.88 156 LEU B CA 1
ATOM 2685 C C . LEU B 1 156 ? 1.354 18.594 -9.547 1 97.88 156 LEU B C 1
ATOM 2687 O O . LEU B 1 156 ? 1.142 19 -10.688 1 97.88 156 LEU B O 1
ATOM 2691 N N . PRO B 1 157 ? 2.434 17.922 -9.234 1 97.31 157 PRO B N 1
ATOM 2692 C CA . PRO B 1 157 ? 3.311 17.469 -10.32 1 97.31 157 PRO B CA 1
ATOM 2693 C C . PRO B 1 157 ? 2.58 16.625 -11.359 1 97.31 157 PRO B C 1
ATOM 2695 O O . PRO B 1 157 ? 1.599 15.953 -11.031 1 97.31 157 PRO B O 1
ATOM 2698 N N . SER B 1 158 ? 3.053 16.594 -12.609 1 97.75 158 SER B N 1
ATOM 2699 C CA . SER B 1 158 ? 2.396 15.922 -13.719 1 97.75 158 SER B CA 1
ATOM 2700 C C . SER B 1 158 ? 2.219 14.438 -13.438 1 97.75 158 SER B C 1
ATOM 2702 O O . SER B 1 158 ? 1.189 13.852 -13.781 1 97.75 158 SER B O 1
ATOM 2704 N N . TRP B 1 159 ? 3.176 13.812 -12.82 1 97.94 159 TRP B N 1
ATOM 2705 C CA . TRP B 1 159 ? 3.102 12.383 -12.555 1 97.94 159 TRP B CA 1
ATOM 2706 C C . TRP B 1 159 ? 2.004 12.07 -11.547 1 97.94 159 TRP B C 1
ATOM 2708 O O . TRP B 1 159 ? 1.34 11.039 -11.633 1 97.94 159 TRP B O 1
ATOM 2718 N N . ALA B 1 160 ? 1.799 12.938 -10.523 1 98.5 160 ALA B N 1
ATOM 2719 C CA . ALA B 1 160 ? 0.703 12.773 -9.57 1 98.5 160 ALA B CA 1
ATOM 2720 C C . ALA B 1 160 ? -0.65 12.922 -10.258 1 98.5 160 ALA B C 1
ATOM 2722 O O . ALA B 1 160 ? -1.567 12.133 -10.016 1 98.5 160 ALA B O 1
ATOM 2723 N N . ARG B 1 161 ? -0.74 13.906 -11.18 1 98.56 161 ARG B N 1
ATOM 2724 C CA . ARG B 1 161 ? -1.974 14.102 -11.93 1 98.56 161 ARG B CA 1
ATOM 2725 C C . ARG B 1 161 ? -2.262 12.898 -12.828 1 98.56 161 ARG B C 1
ATOM 2727 O O . ARG B 1 161 ? -3.422 12.523 -13.016 1 98.56 161 ARG B O 1
ATOM 2734 N N . ALA B 1 162 ? -1.204 12.359 -13.406 1 98.69 162 ALA B N 1
ATOM 2735 C CA . ALA B 1 162 ? -1.362 11.172 -14.242 1 98.69 162 ALA B CA 1
ATOM 2736 C C . ALA B 1 162 ? -1.933 10.008 -13.445 1 98.69 162 ALA B C 1
ATOM 2738 O O . ALA B 1 162 ? -2.818 9.289 -13.922 1 98.69 162 ALA B O 1
ATOM 2739 N N . TRP B 1 163 ? -1.444 9.836 -12.211 1 98.69 163 TRP B N 1
ATOM 2740 C CA . TRP B 1 163 ? -1.973 8.773 -11.367 1 98.69 163 TRP B CA 1
ATOM 2741 C C . TRP B 1 163 ? -3.436 9.031 -11.016 1 98.69 163 TRP B C 1
ATOM 2743 O O . TRP B 1 163 ? -4.254 8.109 -11.031 1 98.69 163 TRP B O 1
ATOM 2753 N N . ILE B 1 164 ? -3.715 10.266 -10.664 1 98.62 164 ILE B N 1
ATOM 2754 C CA . ILE B 1 164 ? -5.086 10.625 -10.312 1 98.62 164 ILE B CA 1
ATOM 2755 C C . ILE B 1 164 ? -6.023 10.297 -11.469 1 98.62 164 ILE B C 1
ATOM 2757 O O . ILE B 1 164 ? -7.082 9.695 -11.273 1 98.62 164 ILE B O 1
ATOM 2761 N N . ALA B 1 165 ? -5.641 10.641 -12.664 1 98.5 165 ALA B N 1
ATOM 2762 C CA . ALA B 1 165 ? -6.434 10.367 -13.859 1 98.5 165 ALA B CA 1
ATOM 2763 C C . ALA B 1 165 ? -6.578 8.867 -14.094 1 98.5 165 ALA B C 1
ATOM 2765 O O . ALA B 1 165 ? -7.668 8.391 -14.406 1 98.5 165 ALA B O 1
ATOM 2766 N N . ALA B 1 166 ? -5.523 8.125 -13.992 1 98.56 166 ALA B N 1
ATOM 2767 C CA . ALA B 1 166 ? -5.551 6.676 -14.18 1 98.56 166 ALA B CA 1
ATOM 2768 C C . ALA B 1 166 ? -6.465 6.004 -13.164 1 98.56 166 ALA B C 1
ATOM 2770 O O . ALA B 1 166 ? -7.246 5.113 -13.508 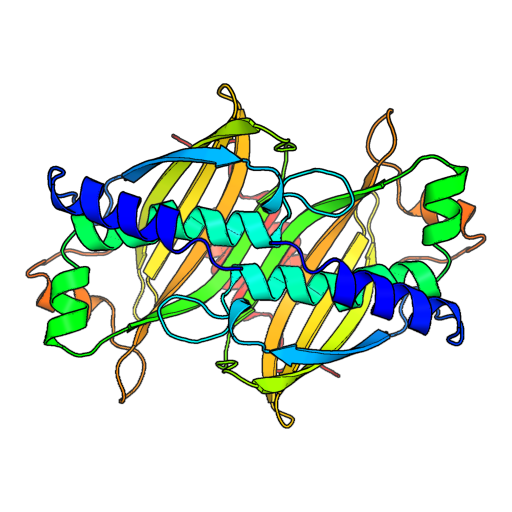1 98.56 166 ALA B O 1
ATOM 2771 N N . ASP B 1 167 ? -6.355 6.449 -11.906 1 98.19 167 ASP B N 1
ATOM 2772 C CA . ASP B 1 167 ? -7.156 5.855 -10.844 1 98.19 167 ASP B CA 1
ATOM 2773 C C . ASP B 1 167 ? -8.648 6.098 -11.078 1 98.19 167 ASP B C 1
ATOM 2775 O O . ASP B 1 167 ? -9.484 5.289 -10.672 1 98.19 167 ASP B O 1
ATOM 2779 N N . ALA B 1 168 ? -8.961 7.234 -11.703 1 97.62 168 ALA B N 1
ATOM 2780 C CA . ALA B 1 168 ? -10.352 7.574 -11.984 1 97.62 168 ALA B CA 1
ATOM 2781 C C . ALA B 1 168 ? -10.961 6.602 -12.984 1 97.62 168 ALA B C 1
ATOM 2783 O O . ALA B 1 168 ? -12.18 6.461 -13.062 1 97.62 168 ALA B O 1
ATOM 2784 N N . GLU B 1 169 ? -10.141 5.898 -13.773 1 97.44 169 GLU B N 1
ATOM 2785 C CA . GLU B 1 169 ? -10.617 4.949 -14.781 1 97.44 169 GLU B CA 1
ATOM 2786 C C . GLU B 1 169 ? -10.953 3.602 -14.156 1 97.44 169 GLU B C 1
ATOM 2788 O O . GLU B 1 169 ? -11.609 2.764 -14.781 1 97.44 169 GLU B O 1
ATOM 2793 N N . ARG B 1 170 ? -10.469 3.398 -12.992 1 96.94 170 ARG B N 1
ATOM 2794 C CA . ARG B 1 170 ? -10.633 2.109 -12.328 1 96.94 170 ARG B CA 1
ATOM 2795 C C . ARG B 1 170 ? -12.102 1.822 -12.047 1 96.94 170 ARG B C 1
ATOM 2797 O O . ARG B 1 170 ? -12.812 2.67 -11.5 1 96.94 170 ARG B O 1
ATOM 2804 N N . PRO B 1 171 ? -12.539 0.597 -12.453 1 96.44 171 PRO B N 1
ATOM 2805 C CA . PRO B 1 171 ? -13.93 0.269 -12.141 1 96.44 171 PRO B CA 1
ATOM 2806 C C . PRO B 1 171 ? -14.195 0.182 -10.641 1 96.44 171 PRO B C 1
ATOM 2808 O O . PRO B 1 171 ? -13.336 -0.289 -9.883 1 96.44 171 PRO B O 1
ATOM 2811 N N . TRP B 1 172 ? -15.359 0.643 -10.242 1 96.88 172 TRP B N 1
ATOM 2812 C CA . TRP B 1 172 ? -15.773 0.517 -8.852 1 96.88 172 TRP B CA 1
ATOM 2813 C C . TRP B 1 172 ? -17.266 0.226 -8.758 1 96.88 172 TRP B C 1
ATOM 2815 O O . TRP B 1 172 ? -18.094 0.962 -9.312 1 96.88 172 TRP B O 1
ATOM 2825 N N . PRO B 1 173 ? -17.719 -0.807 -7.988 1 96.56 173 PRO B N 1
ATOM 2826 C CA . PRO B 1 173 ? -16.812 -1.814 -7.441 1 96.56 173 PRO B CA 1
ATOM 2827 C C . PRO B 1 173 ? -16.219 -2.717 -8.523 1 96.56 173 PRO B C 1
ATOM 2829 O O . PRO B 1 173 ? -16.703 -2.748 -9.648 1 96.56 173 PRO B O 1
ATOM 2832 N N . PRO B 1 174 ? -15.062 -3.311 -8.141 1 96.12 174 PRO B N 1
ATOM 2833 C CA . PRO B 1 174 ? -14.508 -4.266 -9.102 1 96.12 174 PRO B CA 1
ATOM 2834 C C . PRO B 1 174 ? -15.414 -5.477 -9.32 1 96.12 174 PRO B C 1
ATOM 2836 O O . PRO B 1 174 ? -16.297 -5.75 -8.492 1 96.12 174 PRO B O 1
ATOM 2839 N N . GLU B 1 175 ? -15.25 -6.133 -10.461 1 89.81 175 GLU B N 1
ATOM 2840 C CA . GLU B 1 175 ? -16 -7.355 -10.734 1 89.81 175 GLU B CA 1
ATOM 2841 C C . GLU B 1 175 ? -15.523 -8.508 -9.852 1 89.81 175 GLU B C 1
ATOM 2843 O O . GLU B 1 175 ? -14.32 -8.672 -9.641 1 89.81 175 GLU B O 1
ATOM 2848 N N . ARG B 1 176 ? -16.516 -9.219 -9.312 1 88.25 176 ARG B N 1
ATOM 2849 C CA . ARG B 1 176 ? -16.188 -10.391 -8.5 1 88.25 176 ARG B CA 1
ATOM 2850 C C . ARG B 1 176 ? -15.852 -11.586 -9.383 1 88.25 176 ARG B C 1
ATOM 2852 O O . ARG B 1 176 ? -16.359 -11.711 -10.492 1 88.25 176 ARG B O 1
#

Secondary structure (DSSP, 8-state):
---HHHHHHHHHHHHTSPP--TTPEEEEEEE--GGGB-TTSSB-HHHHHHHHHHHHHHHHHHTTHHHHHHHHT-EEEEEEEEEEE-S---TT-EEEEEEEEEEE-SS-EEEEEEEEETTEEEEEEEEEEEEEETTEEEPHHHHHHHTT----PPPPPHHHHHHHHHHHTS-SSPP-/---HHHHHHHHHHHHTSPP--TTPEEEEEEE--GGGB-TTSSB-HHHHHHHHHHHHHHHHHHTTHHHHHHHHT-EEEEEEEEEEE-S---TT-EEEEEEEEEEE-SS-EEEEEEEEETTEEEEEEEEEEEEEETTEEEPHHHHHHHTT----PPPPPHHHHHHHHHHHTS-SSPP-

Solvent-accessible surface area (backbone atoms only — not comparable to full-atom values): 18428 Å² total; per-residue (Å²): 66,59,62,57,69,62,41,51,51,39,43,55,56,33,70,74,44,78,73,44,58,78,62,42,74,34,77,42,76,48,66,36,47,77,55,47,26,42,98,83,56,28,57,26,77,16,49,50,48,48,53,48,45,55,28,48,52,31,40,39,45,26,50,48,44,50,63,45,28,62,77,70,58,38,46,79,45,69,44,30,37,39,38,42,40,78,45,88,48,41,74,66,37,57,34,40,32,42,24,29,40,53,27,47,55,79,58,37,40,33,32,40,36,38,33,28,44,92,89,38,68,22,34,41,34,46,35,38,28,32,39,30,41,95,90,38,78,42,38,45,70,59,55,35,47,71,71,70,45,88,78,76,61,52,78,62,55,69,35,59,51,36,38,54,57,20,59,67,56,46,71,79,76,69,86,129,65,60,62,59,69,63,40,51,49,40,43,56,57,34,72,73,44,78,72,44,58,77,62,43,75,34,77,41,77,48,67,36,47,79,55,46,26,40,99,81,56,27,56,25,76,16,50,50,49,48,53,47,44,56,27,46,52,28,39,39,45,26,52,47,46,51,63,47,27,62,77,69,59,39,45,78,44,68,44,28,37,38,38,42,42,78,46,88,48,41,74,66,38,56,34,38,33,42,24,28,40,53,26,47,54,78,58,40,40,33,32,41,36,39,34,28,43,93,90,38,68,23,35,42,34,45,34,37,29,33,38,32,40,96,91,38,76,42,39,47,69,59,53,34,46,70,71,70,46,90,79,77,60,53,79,62,54,68,36,59,51,36,39,54,56,18,59,67,57,45,70,78,75,68,87,130

Nearest PDB structures (foldseek):
  1njk-assembly1_D  TM=9.112E-01  e=3.579E-08  Escherichia coli
  3hm0-assembly1_C  TM=8.876E-01  e=6.584E-08  Bartonella henselae
  3hm0-assembly1_B  TM=8.652E-01  e=1.211E-07  Bartonella henselae
  3r87-assembly1_A  TM=8.481E-01  e=3.023E-07  Photobacterium profundum
  5vpj-assembly3_J  TM=8.428E-01  e=2.517E-07  Actinomadura verrucosospora

Sequence (352 aa):
MYPFLRMTKEIWTSSRAEPLGITDTHVSHHICWPWDLDLWAELNNGRTLTLFDLGRIPLAMRIGLGGVLRRKRWAITVAGNTVRYRRRVRMFDRVEILSRCIGWDARFIYMEQSMWRKGECTSHMLLRSAVTSPKGIVPPSEVLAALGLVTTSPDLPSWARAWIAADAERPWPPERMYPFLRMTKEIWTSSRAEPLGITDTHVSHHICWPWDLDLWAELNNGRTLTLFDLGRIPLAMRIGLGGVLRRKRWAITVAGNTVRYRRRVRMFDRVEILSRCIGWDARFIYMEQSMWRKGECTSHMLLRSAVTSPKGIVPPSEVLAALGLVTTSPDLPSWARAWIAADAERPWPPER